Protein AF-A0A2V9G8Z4-F1 (afdb_monomer)

Structure (mmCIF, N/CA/C/O backbone):
data_AF-A0A2V9G8Z4-F1
#
_entry.id   AF-A0A2V9G8Z4-F1
#
loop_
_atom_site.group_PDB
_atom_site.id
_atom_site.type_symbol
_atom_site.label_atom_id
_atom_site.label_alt_id
_atom_site.label_comp_id
_atom_site.label_asym_id
_atom_site.label_entity_id
_atom_site.label_seq_id
_atom_site.pdbx_PDB_ins_code
_atom_site.Cartn_x
_atom_site.Cartn_y
_atom_site.Cartn_z
_atom_site.occupancy
_atom_site.B_iso_or_equiv
_atom_site.auth_seq_id
_atom_site.auth_comp_id
_atom_site.auth_asym_id
_atom_site.auth_atom_id
_atom_site.pdbx_PDB_model_num
ATOM 1 N N . MET A 1 1 ? -21.525 -4.416 33.762 1.00 60.88 1 MET A N 1
ATOM 2 C CA . MET A 1 1 ? -22.025 -3.097 34.158 1.00 60.88 1 MET A CA 1
ATOM 3 C C . MET A 1 1 ? -20.909 -2.113 33.930 1.00 60.88 1 MET A C 1
ATOM 5 O O . MET A 1 1 ? -19.824 -2.310 34.478 1.00 60.88 1 MET A O 1
ATOM 9 N N . ARG A 1 2 ? -21.161 -1.151 33.048 1.00 66.94 2 ARG A N 1
ATOM 10 C CA . ARG A 1 2 ? -20.191 -0.145 32.626 1.00 66.94 2 ARG A CA 1
ATOM 11 C C . ARG A 1 2 ? -19.758 0.732 33.805 1.00 66.94 2 ARG A C 1
ATOM 13 O O . ARG A 1 2 ? -20.577 1.042 34.671 1.00 66.94 2 ARG A O 1
ATOM 20 N N . THR A 1 3 ? -18.487 1.121 33.850 1.00 72.50 3 THR A N 1
ATOM 21 C CA . THR A 1 3 ? -17.921 1.873 34.984 1.00 72.50 3 THR A CA 1
ATOM 22 C C . THR A 1 3 ? -17.879 3.390 34.772 1.00 72.50 3 THR A C 1
ATOM 24 O O . THR A 1 3 ? -17.805 4.132 35.753 1.00 72.50 3 THR A O 1
ATOM 27 N N . SER A 1 4 ? -18.010 3.880 33.533 1.00 70.69 4 SER A N 1
ATOM 28 C CA . SER A 1 4 ? -18.076 5.315 33.206 1.00 70.69 4 SER A CA 1
ATOM 29 C C . SER A 1 4 ? -19.137 5.634 32.147 1.00 70.69 4 SER A C 1
ATOM 31 O O . SER A 1 4 ? -19.455 4.814 31.292 1.00 70.69 4 SER A O 1
ATOM 33 N N . ALA A 1 5 ? -19.685 6.854 32.174 1.00 69.19 5 ALA A N 1
ATOM 34 C CA . ALA A 1 5 ? -20.604 7.331 31.132 1.00 69.19 5 ALA A CA 1
ATOM 35 C C . ALA A 1 5 ? -19.861 7.725 29.840 1.00 69.19 5 ALA A C 1
ATOM 37 O O . ALA A 1 5 ? -20.342 7.487 28.729 1.00 69.19 5 ALA A O 1
ATOM 38 N N . GLU A 1 6 ? -18.651 8.267 29.979 1.00 78.38 6 GLU A N 1
ATOM 39 C CA . GLU A 1 6 ? -17.784 8.685 28.875 1.00 78.38 6 GLU A CA 1
ATOM 40 C C . GLU A 1 6 ? -16.778 7.592 28.503 1.00 78.38 6 GLU A C 1
ATOM 42 O O . GLU A 1 6 ? -16.437 6.745 29.330 1.00 78.38 6 GLU A O 1
ATOM 47 N N . LEU A 1 7 ? -16.327 7.598 27.247 1.00 79.06 7 LEU A N 1
ATOM 48 C CA . LEU A 1 7 ? -15.239 6.742 26.775 1.00 79.06 7 LEU A CA 1
ATOM 49 C C . LEU A 1 7 ? -13.931 7.171 27.433 1.00 79.06 7 LEU A C 1
ATOM 51 O O . LEU A 1 7 ? -13.471 8.298 27.249 1.00 79.06 7 LEU A O 1
ATOM 55 N N . THR A 1 8 ? -13.309 6.265 28.174 1.00 84.88 8 THR A N 1
ATOM 56 C CA . THR A 1 8 ? -11.995 6.516 28.760 1.00 84.88 8 THR A CA 1
ATOM 57 C C . THR A 1 8 ? -10.901 6.426 27.696 1.00 84.88 8 THR A C 1
ATOM 59 O O . THR A 1 8 ? -11.002 5.705 26.702 1.00 84.88 8 THR A O 1
ATOM 62 N N . GLN A 1 9 ? -9.786 7.121 27.919 1.00 83.94 9 GLN A N 1
ATOM 63 C CA . GLN A 1 9 ? -8.642 7.064 27.004 1.00 83.94 9 GLN A CA 1
ATOM 64 C C . GLN A 1 9 ? -8.047 5.647 26.897 1.00 83.94 9 GLN A C 1
ATOM 66 O O . GLN A 1 9 ? -7.506 5.272 25.857 1.00 83.94 9 GLN A O 1
ATOM 71 N N . GLN A 1 10 ? -8.197 4.840 27.951 1.00 85.25 10 GLN A N 1
ATOM 72 C CA . GLN A 1 10 ? -7.789 3.440 27.966 1.00 85.25 10 GLN A CA 1
ATOM 73 C C . GLN A 1 10 ? -8.687 2.571 27.076 1.00 85.25 10 GLN A C 1
ATOM 75 O O . GLN A 1 10 ? -8.170 1.778 26.295 1.00 85.25 10 GLN A O 1
ATOM 80 N N . GLU A 1 11 ? -10.006 2.758 27.129 1.00 82.81 11 GLU A N 1
ATOM 81 C CA . GLU A 1 11 ? -10.959 2.091 26.232 1.00 82.81 11 GLU A CA 1
ATOM 82 C C . GLU A 1 11 ? -10.706 2.438 24.762 1.00 82.81 11 GLU A C 1
ATOM 84 O O . GLU A 1 11 ? -10.709 1.554 23.905 1.00 82.81 11 GLU A O 1
ATOM 89 N N . ILE A 1 12 ? -10.412 3.710 24.471 1.00 86.06 12 ILE A N 1
ATOM 90 C CA . ILE A 1 12 ? -10.059 4.156 23.117 1.00 86.06 12 ILE A CA 1
ATOM 91 C C . ILE A 1 12 ? -8.787 3.447 22.639 1.00 86.06 12 ILE A C 1
ATOM 93 O O . ILE A 1 12 ? -8.760 2.925 21.525 1.00 86.06 12 ILE A O 1
ATOM 97 N N . ALA A 1 13 ? -7.747 3.380 23.474 1.00 85.69 13 ALA A N 1
ATOM 98 C CA . ALA A 1 13 ? -6.498 2.707 23.123 1.00 85.69 13 ALA A CA 1
ATOM 99 C C . ALA A 1 13 ? -6.693 1.195 22.898 1.00 85.69 13 ALA A C 1
ATOM 101 O O . ALA A 1 13 ? -6.144 0.634 21.947 1.00 85.69 13 ALA A O 1
ATOM 102 N N . VAL A 1 14 ? -7.504 0.538 23.735 1.00 87.44 14 VAL A N 1
ATOM 103 C CA . VAL A 1 14 ? -7.850 -0.884 23.582 1.00 87.44 14 VAL A CA 1
ATOM 104 C C . VAL A 1 14 ? -8.608 -1.116 22.279 1.00 87.44 14 VAL A C 1
ATOM 106 O O . VAL A 1 14 ? -8.259 -2.025 21.525 1.00 87.44 14 VAL A O 1
ATOM 109 N N . PHE A 1 15 ? -9.598 -0.275 21.979 1.00 86.25 15 PHE A N 1
ATOM 110 C CA . PHE A 1 15 ? -10.353 -0.358 20.735 1.00 86.25 15 PHE A CA 1
ATOM 111 C C . PHE A 1 15 ? -9.460 -0.150 19.509 1.00 86.25 15 PHE A C 1
ATOM 113 O O . PHE A 1 15 ? -9.505 -0.961 18.589 1.00 86.25 15 PHE A O 1
ATOM 120 N N . GLN A 1 16 ? -8.605 0.877 19.508 1.00 86.19 16 GLN A N 1
ATOM 121 C CA . GLN A 1 16 ? -7.683 1.157 18.402 1.00 86.19 16 GLN A CA 1
ATOM 122 C C . GLN A 1 16 ? -6.728 -0.009 18.142 1.00 86.19 16 GLN A C 1
ATOM 124 O O . GLN A 1 16 ? -6.541 -0.416 16.995 1.00 86.19 16 GLN A O 1
ATOM 129 N N . LYS A 1 17 ? -6.153 -0.580 19.206 1.00 86.31 17 LYS A N 1
ATOM 130 C CA . LYS A 1 17 ? -5.273 -1.747 19.105 1.00 86.31 17 LYS A CA 1
ATOM 131 C C . LYS A 1 17 ? -6.024 -2.959 18.552 1.00 86.31 17 LYS A C 1
ATOM 133 O O . LYS A 1 17 ? -5.574 -3.575 17.592 1.00 86.31 17 LYS A O 1
ATOM 138 N N . TRP A 1 18 ? -7.194 -3.266 19.107 1.00 87.88 18 TRP A N 1
ATOM 139 C CA . TRP A 1 18 ? -8.016 -4.390 18.659 1.00 87.88 18 TRP A CA 1
ATOM 140 C C . TRP A 1 18 ? -8.469 -4.238 17.199 1.00 87.88 18 TRP A C 1
ATOM 142 O O . TRP A 1 18 ? -8.424 -5.196 16.425 1.00 87.88 18 TRP A O 1
ATOM 152 N N . ALA A 1 19 ? -8.866 -3.029 16.802 1.00 85.56 19 ALA A N 1
ATOM 153 C CA . ALA A 1 19 ? -9.266 -2.713 15.439 1.00 85.56 19 ALA A CA 1
ATOM 154 C C . ALA A 1 19 ? -8.093 -2.877 14.462 1.00 85.56 19 ALA A C 1
ATOM 156 O O . ALA A 1 19 ? -8.273 -3.464 13.394 1.00 85.56 19 ALA A O 1
ATOM 157 N N . ALA A 1 20 ? -6.886 -2.447 14.842 1.00 82.94 20 ALA A N 1
ATOM 158 C CA . ALA A 1 20 ? -5.679 -2.675 14.052 1.00 82.94 20 ALA A CA 1
ATOM 159 C C . ALA A 1 20 ? -5.360 -4.176 13.914 1.00 82.94 20 ALA A C 1
ATOM 161 O O . ALA A 1 20 ? -5.159 -4.660 12.800 1.00 82.94 20 ALA A O 1
ATOM 162 N N . ASP A 1 21 ? -5.409 -4.935 15.014 1.00 84.19 21 ASP A N 1
ATOM 163 C CA . ASP A 1 21 ? -5.122 -6.378 15.032 1.00 84.19 21 ASP A CA 1
ATOM 164 C C . ASP A 1 21 ? -6.104 -7.190 14.174 1.00 84.19 21 ASP A C 1
ATOM 166 O O . ASP A 1 21 ? -5.744 -8.208 13.575 1.00 84.19 21 ASP A O 1
ATOM 170 N N . LYS A 1 22 ? -7.368 -6.757 14.107 1.00 83.62 22 LYS A N 1
ATOM 171 C CA . LYS A 1 22 ? -8.412 -7.403 13.297 1.00 83.62 22 LYS A CA 1
ATOM 172 C C . LYS A 1 22 ? -8.532 -6.841 11.884 1.00 83.62 22 LYS A C 1
ATOM 174 O O . LYS A 1 22 ? -9.378 -7.327 11.137 1.00 83.62 22 LYS A O 1
ATOM 179 N N . ASN A 1 23 ? -7.677 -5.893 11.495 1.00 83.81 23 ASN A N 1
ATOM 180 C CA . ASN A 1 23 ? -7.745 -5.191 10.213 1.00 83.81 23 ASN A CA 1
ATOM 181 C C . ASN A 1 23 ? -9.109 -4.519 9.983 1.00 83.81 23 ASN A C 1
ATOM 183 O O . ASN A 1 23 ? -9.646 -4.561 8.883 1.00 83.81 23 ASN A O 1
ATOM 187 N N . LEU A 1 24 ? -9.712 -3.928 11.011 1.00 86.31 24 LEU A N 1
ATOM 188 C CA . LEU A 1 24 ? -10.961 -3.186 10.867 1.00 86.31 24 LEU A CA 1
ATOM 189 C C . LEU A 1 24 ? -10.705 -1.866 10.121 1.00 86.31 24 LEU A C 1
ATOM 191 O O . LEU A 1 24 ? -9.702 -1.187 10.355 1.00 86.31 24 LEU A O 1
ATOM 195 N N . VAL A 1 25 ? -11.611 -1.479 9.221 1.00 83.75 25 VAL A N 1
ATOM 196 C CA . VAL A 1 25 ? -11.571 -0.135 8.627 1.00 83.75 25 VAL A CA 1
ATOM 197 C C . VAL A 1 25 ? -11.952 0.878 9.708 1.00 83.75 25 VAL A C 1
ATOM 199 O O . VAL A 1 25 ? -13.049 0.786 10.253 1.00 83.75 25 VAL A O 1
ATOM 202 N N . MET A 1 26 ? -11.052 1.817 10.019 1.00 82.44 26 MET A N 1
ATOM 203 C CA . MET A 1 26 ? -11.280 2.890 11.004 1.00 82.44 26 MET A CA 1
ATOM 204 C C . MET A 1 26 ? -11.373 4.287 10.380 1.00 82.44 26 MET A C 1
ATOM 206 O O . MET A 1 26 ? -11.731 5.236 11.069 1.00 82.44 26 MET A O 1
ATOM 210 N N . ASP A 1 27 ? -11.072 4.421 9.090 1.00 79.25 27 ASP A N 1
ATOM 211 C CA . ASP A 1 27 ? -10.975 5.716 8.422 1.00 79.25 27 ASP A CA 1
ATOM 212 C C . ASP A 1 27 ? -12.257 6.042 7.635 1.00 79.25 27 ASP A C 1
ATOM 214 O O . ASP A 1 27 ? -12.835 5.179 6.966 1.00 79.25 27 ASP A O 1
ATOM 218 N N . GLY A 1 28 ? -12.680 7.309 7.689 1.00 82.06 28 GLY A N 1
ATOM 219 C CA . GLY A 1 28 ? -13.836 7.834 6.953 1.00 82.06 28 GLY A CA 1
ATOM 220 C C . GLY A 1 28 ? -15.198 7.328 7.448 1.00 82.06 28 GLY A C 1
ATOM 221 O O . GLY A 1 28 ? -15.316 6.763 8.531 1.00 82.06 28 GLY A O 1
ATOM 222 N N . GLU A 1 29 ? -16.232 7.502 6.619 1.00 83.00 29 GLU A N 1
ATOM 223 C CA . GLU A 1 29 ? -17.634 7.160 6.937 1.00 83.00 29 GLU A CA 1
ATOM 224 C C . GLU A 1 29 ? -17.824 5.673 7.300 1.00 83.00 29 GLU A C 1
ATOM 226 O O . GLU A 1 29 ? -18.616 5.319 8.173 1.00 83.00 29 GLU A O 1
ATOM 231 N N . ILE A 1 30 ? -17.051 4.781 6.670 1.00 83.44 30 ILE A N 1
ATOM 232 C CA . ILE A 1 30 ? -17.060 3.344 6.988 1.00 83.44 30 ILE A CA 1
ATOM 233 C C . ILE A 1 30 ? -16.476 3.098 8.383 1.00 83.44 30 ILE A C 1
ATOM 235 O O . ILE A 1 30 ? -17.003 2.277 9.134 1.00 83.44 30 ILE A O 1
ATOM 239 N N . GLY A 1 31 ? -15.404 3.813 8.733 1.00 83.06 31 GLY A N 1
ATOM 240 C CA . GLY A 1 31 ? -14.800 3.765 10.059 1.00 83.06 31 GLY A CA 1
ATOM 241 C C . GLY A 1 31 ? -15.758 4.220 11.152 1.00 83.06 31 GLY A C 1
ATOM 242 O O . GLY A 1 31 ? -15.923 3.518 12.150 1.00 83.06 31 GLY A O 1
ATOM 243 N N . GLU A 1 32 ? -16.450 5.337 10.928 1.00 84.62 32 GLU A N 1
ATOM 244 C CA . GLU A 1 32 ? -17.484 5.840 11.838 1.00 84.62 32 GLU A CA 1
ATOM 245 C C . GLU A 1 32 ? -18.600 4.811 12.026 1.00 84.62 32 GLU A C 1
ATOM 247 O O . GLU A 1 32 ? -18.924 4.458 13.157 1.00 84.62 32 GLU A O 1
ATOM 252 N N . ARG A 1 33 ? -19.115 4.236 10.933 1.00 86.12 33 ARG A N 1
ATOM 253 C CA . ARG A 1 33 ? -20.159 3.205 10.990 1.00 86.12 33 ARG A CA 1
ATOM 254 C C . ARG A 1 33 ? -19.713 1.950 11.742 1.00 86.12 33 ARG A C 1
ATOM 256 O O . ARG A 1 33 ? -20.470 1.429 12.560 1.00 86.12 33 ARG A O 1
ATOM 263 N N . ASN A 1 34 ? -18.498 1.467 11.483 1.00 87.25 34 ASN A N 1
ATOM 264 C CA . ASN A 1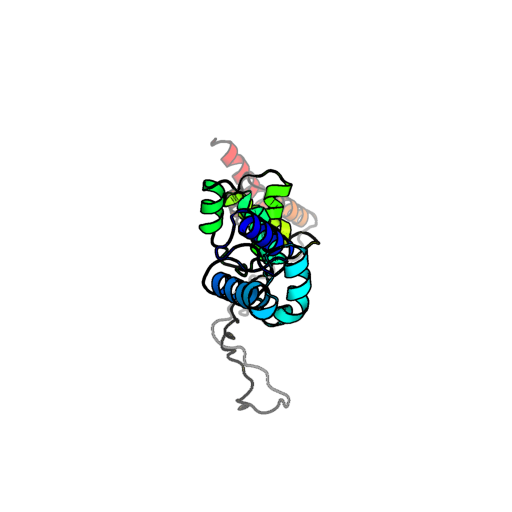 34 ? -17.915 0.342 12.216 1.00 87.25 34 ASN A CA 1
ATOM 265 C C . ASN A 1 34 ? -17.810 0.660 13.719 1.00 87.25 34 ASN A C 1
ATOM 267 O O . ASN A 1 34 ? -18.156 -0.179 14.553 1.00 87.25 34 ASN A O 1
ATOM 271 N N . GLY A 1 35 ? -17.373 1.877 14.059 1.00 84.31 35 GLY A N 1
ATOM 272 C CA . GLY A 1 35 ? -17.298 2.369 15.433 1.00 84.31 35 GLY A CA 1
ATOM 273 C C . GLY A 1 35 ? -18.665 2.428 16.114 1.00 84.31 35 GLY A C 1
ATOM 274 O O . GLY A 1 35 ? -18.809 1.923 17.225 1.00 84.31 35 GLY A O 1
ATOM 275 N N . THR A 1 36 ? -19.686 2.961 15.435 1.00 86.44 36 THR A N 1
ATOM 276 C CA . THR A 1 36 ? -21.063 3.026 15.946 1.00 86.44 36 THR A CA 1
ATOM 277 C C . THR A 1 36 ? -21.627 1.636 16.215 1.00 86.44 36 THR A C 1
ATOM 279 O O . THR A 1 36 ? -22.132 1.398 17.305 1.00 86.44 36 THR A O 1
ATOM 282 N N . LEU A 1 37 ? -21.487 0.692 15.279 1.00 87.44 37 LEU A N 1
ATOM 283 C CA . LEU A 1 37 ? -22.006 -0.672 15.446 1.00 87.44 37 LEU A CA 1
ATOM 284 C C . LEU A 1 37 ? -21.383 -1.389 16.651 1.00 87.44 37 LEU A C 1
ATOM 286 O O . LEU A 1 37 ? -22.078 -2.070 17.408 1.00 87.44 37 LEU A O 1
ATOM 290 N N . ILE A 1 38 ? -20.071 -1.235 16.842 1.00 87.19 38 ILE A N 1
ATOM 291 C CA . ILE A 1 38 ? -19.366 -1.836 17.979 1.00 87.19 38 ILE A CA 1
ATOM 292 C C . ILE A 1 38 ? -19.747 -1.131 19.279 1.00 87.19 38 ILE A C 1
ATOM 294 O O . ILE A 1 38 ? -20.027 -1.806 20.270 1.00 87.19 38 ILE A O 1
ATOM 298 N N . GLY A 1 39 ? -19.798 0.202 19.272 1.00 83.88 39 GLY A N 1
ATOM 299 C CA . GLY A 1 39 ? -20.209 1.004 20.420 1.00 83.88 39 GLY A CA 1
ATOM 300 C C . GLY A 1 39 ? -21.624 0.658 20.880 1.00 83.88 39 GLY A C 1
ATOM 301 O O . GLY A 1 39 ? -21.830 0.340 22.046 1.00 83.88 39 GLY A O 1
ATOM 302 N N . GLU A 1 40 ? -22.594 0.612 19.969 1.00 86.19 40 GLU A N 1
ATOM 303 C CA . GLU A 1 40 ? -23.970 0.220 20.285 1.00 86.19 40 GLU A CA 1
ATOM 304 C C . GLU A 1 40 ? -24.041 -1.204 20.850 1.00 86.19 40 GLU A C 1
ATOM 306 O O . GLU A 1 40 ? -24.708 -1.455 21.855 1.00 86.19 40 GLU A O 1
ATOM 311 N N . PHE A 1 41 ? -23.318 -2.159 20.266 1.00 86.44 41 PHE A N 1
ATOM 312 C CA . PHE A 1 41 ? -23.375 -3.535 20.750 1.00 86.44 41 PHE A CA 1
ATOM 313 C C . PHE A 1 41 ? -22.716 -3.705 22.125 1.00 86.44 41 PHE A C 1
ATOM 315 O O . PHE A 1 41 ? -23.295 -4.316 23.021 1.00 86.44 41 PHE A O 1
ATOM 322 N N . VAL A 1 42 ? -21.508 -3.176 22.312 1.00 85.31 42 VAL A N 1
ATOM 323 C CA . VAL A 1 42 ? -20.737 -3.379 23.546 1.00 85.31 42 VAL A CA 1
ATOM 324 C C . VAL A 1 42 ? -21.270 -2.498 24.675 1.00 85.31 42 VAL A C 1
ATOM 326 O O . VAL A 1 42 ? -21.486 -2.976 25.788 1.00 85.31 42 VAL A O 1
ATOM 329 N N . MET A 1 43 ? -21.539 -1.225 24.386 1.00 84.38 43 MET A N 1
ATOM 330 C CA . MET A 1 43 ? -21.886 -0.242 25.411 1.00 84.38 43 MET A CA 1
ATOM 331 C C . MET A 1 43 ? -23.383 -0.247 25.732 1.00 84.38 43 MET A C 1
ATOM 333 O O . MET A 1 43 ? -23.737 -0.061 26.890 1.00 84.38 43 MET A O 1
ATOM 337 N N . VAL A 1 44 ? -24.264 -0.469 24.744 1.00 82.31 44 VAL A N 1
ATOM 338 C CA . VAL A 1 44 ? -25.726 -0.436 24.960 1.00 82.31 44 VAL A CA 1
ATOM 339 C C . VAL A 1 44 ? -26.291 -1.838 25.169 1.00 82.31 44 VAL A C 1
ATOM 341 O O . VAL A 1 44 ? -27.023 -2.067 26.127 1.00 82.31 44 VAL A O 1
ATOM 344 N N . LYS A 1 45 ? -25.961 -2.799 24.295 1.00 84.12 45 LYS A N 1
ATOM 345 C CA . LYS A 1 45 ? -26.554 -4.147 24.365 1.00 84.12 45 LYS A CA 1
ATOM 346 C C . LYS A 1 45 ? -25.898 -5.043 25.420 1.00 84.12 45 LYS A C 1
ATOM 348 O O . LYS A 1 45 ? -26.602 -5.809 26.072 1.00 84.12 45 LYS A O 1
ATOM 353 N N . MET A 1 46 ? -24.574 -4.981 25.570 1.00 84.12 46 MET A N 1
ATOM 354 C CA . MET A 1 46 ? -23.837 -5.774 26.566 1.00 84.12 46 MET A CA 1
ATOM 355 C C . MET A 1 46 ? -23.625 -5.050 27.903 1.00 84.12 46 MET A C 1
ATOM 357 O O . MET A 1 46 ? -23.232 -5.707 28.866 1.00 84.12 46 MET A O 1
ATOM 361 N N . ASP A 1 47 ? -23.863 -3.733 27.966 1.00 85.56 47 ASP A N 1
ATOM 362 C CA . ASP A 1 47 ? -23.602 -2.882 29.141 1.00 85.56 47 ASP A CA 1
ATOM 363 C C . ASP A 1 47 ? -22.209 -3.139 29.764 1.00 85.56 47 ASP A C 1
ATOM 365 O O . ASP A 1 47 ? -22.031 -3.447 30.955 1.00 85.56 47 ASP A O 1
ATOM 369 N N . SER A 1 48 ? -21.193 -3.103 28.899 1.00 84.00 48 SER A N 1
ATOM 370 C CA . SER A 1 48 ? -19.809 -3.433 29.231 1.00 84.00 48 SER A CA 1
ATOM 371 C C . SER A 1 48 ? -18.851 -2.351 28.740 1.00 84.00 48 SER A C 1
ATOM 373 O O . SER A 1 48 ? -19.089 -1.715 27.714 1.00 84.00 48 SER A O 1
ATOM 375 N N . ASP A 1 49 ? -17.758 -2.160 29.478 1.00 83.81 49 ASP A N 1
ATOM 376 C CA . ASP A 1 49 ? -16.643 -1.306 29.064 1.00 83.81 49 ASP A CA 1
ATOM 377 C C . ASP A 1 49 ? -15.943 -1.909 27.827 1.00 83.81 49 ASP A C 1
ATOM 379 O O . ASP A 1 49 ? -15.971 -3.129 27.601 1.00 83.81 49 ASP A O 1
ATOM 383 N N . LEU A 1 50 ? -15.283 -1.073 27.023 1.00 83.75 50 LEU A N 1
ATOM 384 C CA . LEU A 1 50 ? -14.525 -1.520 25.844 1.00 83.75 50 LEU A CA 1
ATOM 385 C C . LEU A 1 50 ? -13.200 -2.166 26.264 1.00 83.75 50 LEU A C 1
ATOM 387 O O . LEU A 1 50 ? -12.150 -1.534 26.363 1.00 83.75 50 LEU A O 1
ATOM 391 N N . THR A 1 51 ? -13.264 -3.472 26.495 1.00 86.31 51 THR A N 1
ATOM 392 C CA . THR A 1 51 ? -12.135 -4.326 26.861 1.00 86.31 51 THR A CA 1
ATOM 393 C C . THR A 1 51 ? -11.866 -5.329 25.744 1.00 86.31 51 THR A C 1
ATOM 395 O O . THR A 1 51 ? -12.743 -5.622 24.930 1.00 86.31 51 THR A O 1
ATOM 398 N N . GLU A 1 52 ? -10.668 -5.920 25.708 1.00 84.19 52 GLU A N 1
ATOM 399 C CA . GLU A 1 52 ? -10.361 -6.967 24.720 1.00 84.19 52 GLU A CA 1
ATOM 400 C C . GLU A 1 52 ? -11.354 -8.146 24.816 1.00 84.19 52 GLU A C 1
ATOM 402 O O . GLU A 1 52 ? -11.730 -8.721 23.795 1.00 84.19 52 GLU A O 1
ATOM 407 N N . ALA A 1 53 ? -11.841 -8.463 26.023 1.00 84.75 53 ALA A N 1
ATOM 408 C CA . ALA A 1 53 ? -12.817 -9.525 26.255 1.00 84.75 53 ALA A CA 1
ATOM 409 C C . ALA A 1 53 ? -14.215 -9.183 25.712 1.00 84.75 53 ALA A C 1
ATOM 411 O O . ALA A 1 53 ? -14.827 -10.016 25.040 1.00 84.75 53 ALA A O 1
ATOM 412 N N . SER A 1 54 ? -14.719 -7.968 25.961 1.00 86.69 54 SER A N 1
ATOM 413 C CA . SER A 1 54 ? -16.036 -7.548 25.460 1.00 86.69 54 SER A CA 1
ATOM 414 C C . SER A 1 54 ? -16.033 -7.383 23.939 1.00 86.69 54 SER A C 1
ATOM 416 O O . SER A 1 54 ? -16.962 -7.833 23.269 1.00 86.69 54 SER A O 1
ATOM 418 N N . LEU A 1 55 ? -14.941 -6.863 23.369 1.00 86.31 55 LEU A N 1
ATOM 419 C CA . LEU A 1 55 ? -14.737 -6.782 21.921 1.00 86.31 55 LEU A CA 1
ATOM 420 C C . LEU A 1 55 ? -14.632 -8.167 21.264 1.00 86.31 55 LEU A C 1
ATOM 422 O O . LEU A 1 55 ? -15.220 -8.401 20.206 1.00 86.31 55 LEU A O 1
ATOM 426 N N . ALA A 1 56 ? -13.927 -9.114 21.890 1.00 85.81 56 ALA A N 1
ATOM 427 C CA . ALA A 1 56 ? -13.850 -10.492 21.405 1.00 85.81 56 ALA A CA 1
ATOM 428 C C . ALA A 1 56 ? -15.210 -11.207 21.445 1.00 85.81 56 ALA A C 1
ATOM 430 O O . ALA A 1 56 ? -15.508 -11.979 20.536 1.00 85.81 56 ALA A O 1
ATOM 431 N N . ALA A 1 57 ? -16.040 -10.928 22.453 1.00 85.44 57 ALA A N 1
ATOM 432 C CA . ALA A 1 57 ? -17.398 -11.458 22.550 1.00 85.44 57 ALA A CA 1
ATOM 433 C C . ALA A 1 57 ? -18.370 -10.804 21.549 1.00 85.44 57 ALA A C 1
ATOM 435 O O . ALA A 1 57 ? -19.282 -11.469 21.064 1.00 85.44 57 ALA A O 1
ATOM 436 N N . ALA A 1 58 ? -18.169 -9.530 21.199 1.00 86.19 58 ALA A N 1
ATOM 437 C CA . ALA A 1 58 ? -18.989 -8.822 20.215 1.00 86.19 58 ALA A CA 1
ATOM 438 C C . ALA A 1 58 ? -18.674 -9.223 18.763 1.00 86.19 58 ALA A C 1
ATOM 440 O O . ALA A 1 58 ? -19.569 -9.255 17.914 1.00 86.19 58 ALA A O 1
ATOM 441 N N . LEU A 1 59 ? -17.414 -9.569 18.471 1.00 86.06 59 LEU A N 1
ATOM 442 C CA . LEU A 1 59 ? -16.943 -9.852 17.112 1.00 86.06 59 LEU A CA 1
ATOM 443 C C . LEU A 1 59 ? -17.780 -10.897 16.347 1.00 86.06 59 LEU A C 1
ATOM 445 O O . LEU A 1 59 ? -18.115 -10.614 15.200 1.00 86.06 59 LEU A O 1
ATOM 449 N N . PRO A 1 60 ? -18.155 -12.067 16.906 1.00 87.44 60 PRO A N 1
ATOM 450 C CA . PRO A 1 60 ? -18.929 -13.076 16.179 1.00 87.44 60 PRO A CA 1
ATOM 451 C C . PRO A 1 60 ? -20.321 -12.591 15.766 1.00 87.44 60 PRO A C 1
ATOM 453 O O . PRO A 1 60 ? -20.855 -13.063 14.770 1.00 87.44 60 PRO A O 1
ATOM 456 N N . HIS A 1 61 ? -20.902 -11.647 16.509 1.00 85.25 61 HIS A N 1
ATOM 457 C CA . HIS A 1 61 ? -22.237 -11.112 16.239 1.00 85.25 61 HIS A CA 1
ATOM 458 C C . HIS A 1 61 ? -22.229 -9.956 15.237 1.00 85.25 61 HIS A C 1
ATOM 460 O O . HIS A 1 61 ? -23.224 -9.728 14.553 1.00 85.25 61 HIS A O 1
ATOM 466 N N . LEU A 1 62 ? -21.116 -9.224 15.163 1.00 86.69 62 LEU A N 1
ATOM 467 C CA . LEU A 1 62 ? -20.962 -8.060 14.292 1.00 86.69 62 LEU A CA 1
ATOM 468 C C . LEU A 1 62 ? -20.161 -8.357 13.022 1.00 86.69 62 LEU A C 1
ATOM 470 O O . LEU A 1 62 ? -20.115 -7.514 12.132 1.00 86.69 62 LEU A O 1
ATOM 474 N N . ARG A 1 63 ? -19.542 -9.538 12.909 1.00 84.50 63 ARG A N 1
ATOM 475 C CA . ARG A 1 63 ? -18.615 -9.878 11.818 1.00 84.50 63 ARG A CA 1
ATOM 476 C C . ARG A 1 63 ? -19.185 -9.614 10.426 1.00 84.50 63 ARG A C 1
ATOM 478 O O . ARG A 1 63 ? -18.460 -9.102 9.586 1.00 84.50 63 ARG A O 1
ATOM 485 N N . ASP A 1 64 ? -20.457 -9.922 10.200 1.00 85.06 64 ASP A N 1
ATOM 486 C CA . ASP A 1 64 ? -21.085 -9.763 8.882 1.00 85.06 64 ASP A CA 1
ATOM 487 C C . ASP A 1 64 ? -21.489 -8.310 8.575 1.00 85.06 64 ASP A C 1
ATOM 489 O O . ASP A 1 64 ? -21.772 -7.969 7.430 1.00 85.06 64 ASP A O 1
ATOM 493 N N . GLN A 1 65 ? -21.523 -7.447 9.594 1.00 84.44 65 GLN A N 1
ATOM 494 C CA . GLN A 1 65 ? -21.883 -6.031 9.470 1.00 84.44 65 GLN A CA 1
ATOM 495 C C . GLN A 1 65 ? -20.653 -5.120 9.425 1.00 84.44 65 GLN A C 1
ATOM 497 O O . GLN A 1 65 ? -20.733 -4.001 8.918 1.00 84.44 65 GLN A O 1
ATOM 502 N N . LEU A 1 66 ? -19.527 -5.591 9.964 1.00 85.56 66 LEU A N 1
ATOM 503 C CA . LEU A 1 66 ? -18.275 -4.852 10.007 1.00 85.56 66 LEU A CA 1
ATOM 504 C C . LEU A 1 66 ? -17.507 -4.983 8.698 1.00 85.56 66 LEU A C 1
ATOM 506 O O . LEU A 1 66 ? -17.356 -6.068 8.136 1.00 85.56 66 LEU A O 1
ATOM 510 N N . VAL A 1 67 ? -16.957 -3.861 8.246 1.00 83.44 67 VAL A N 1
ATOM 511 C CA . VAL A 1 67 ? -16.094 -3.827 7.065 1.00 83.44 67 VAL A CA 1
ATOM 512 C C . VAL A 1 67 ? -14.638 -3.955 7.500 1.00 83.44 67 VAL A C 1
ATOM 514 O O . VAL A 1 67 ? -14.099 -3.089 8.196 1.00 83.44 67 VAL A O 1
ATOM 517 N N . PHE A 1 68 ? -13.995 -5.035 7.064 1.00 84.81 68 PHE A N 1
ATOM 518 C CA . PHE A 1 68 ? -12.578 -5.300 7.301 1.00 84.81 68 PHE A CA 1
ATOM 519 C C . PHE A 1 68 ? -11.743 -4.922 6.074 1.00 84.81 68 PHE A C 1
ATOM 521 O O . PHE A 1 68 ? -12.169 -5.103 4.932 1.00 84.81 68 PHE A O 1
ATOM 528 N N . LYS A 1 69 ? -10.532 -4.421 6.313 1.00 80.88 69 LYS A N 1
ATOM 529 C CA . LYS A 1 69 ? -9.501 -4.217 5.296 1.00 80.88 69 LYS A CA 1
ATOM 530 C C . LYS A 1 69 ? -9.106 -5.577 4.728 1.00 80.88 69 LYS A C 1
ATOM 532 O O . LYS A 1 69 ? -8.947 -6.558 5.458 1.00 80.88 69 LYS A O 1
ATOM 537 N N . ASN A 1 70 ? -8.915 -5.629 3.414 1.00 81.94 70 ASN A N 1
ATOM 538 C CA . ASN A 1 70 ? -8.345 -6.811 2.778 1.00 81.94 70 ASN A CA 1
ATOM 539 C C . ASN A 1 70 ? -6.888 -7.004 3.255 1.00 81.94 70 ASN A C 1
ATOM 541 O O . ASN A 1 70 ? -6.211 -6.026 3.581 1.00 81.94 70 ASN A O 1
ATOM 545 N N . ALA A 1 71 ? -6.386 -8.240 3.278 1.00 77.31 71 ALA A N 1
ATOM 546 C CA . ALA A 1 71 ? -5.027 -8.544 3.735 1.00 77.31 71 ALA A CA 1
ATOM 547 C C . ALA A 1 71 ? -3.973 -7.718 2.972 1.00 77.31 71 ALA A C 1
ATOM 549 O O . ALA A 1 71 ? -3.105 -7.101 3.587 1.00 77.31 71 ALA A O 1
ATOM 550 N N . ASP A 1 72 ? -4.128 -7.606 1.650 1.00 76.31 72 ASP A N 1
ATOM 551 C CA . ASP A 1 72 ? -3.247 -6.803 0.793 1.00 76.31 72 ASP A CA 1
ATOM 552 C C . ASP A 1 72 ? -3.294 -5.300 1.127 1.00 76.31 72 ASP A C 1
ATOM 554 O O . ASP A 1 72 ? -2.291 -4.602 0.995 1.00 76.31 72 ASP A O 1
ATOM 558 N N . GLN A 1 73 ? -4.449 -4.788 1.568 1.00 79.50 73 GLN A N 1
ATOM 559 C CA . GLN A 1 73 ? -4.609 -3.384 1.955 1.00 79.50 73 GLN A CA 1
ATOM 560 C C . GLN A 1 73 ? -3.913 -3.096 3.287 1.00 79.50 73 GLN A C 1
ATOM 562 O O . GLN A 1 73 ? -3.216 -2.091 3.399 1.00 79.50 73 GLN A O 1
ATOM 567 N N . SER A 1 74 ? -4.056 -3.987 4.271 1.00 80.69 74 SER A N 1
ATOM 568 C CA . SER A 1 74 ? -3.363 -3.851 5.557 1.00 80.69 74 SER A CA 1
ATOM 569 C C . SER A 1 74 ? -1.843 -3.883 5.380 1.00 80.69 74 SER A C 1
ATOM 571 O O . SER A 1 74 ? -1.132 -3.014 5.883 1.00 80.69 74 SER A O 1
ATOM 573 N N . GLU A 1 75 ? -1.332 -4.837 4.599 1.00 82.62 75 GLU A N 1
ATOM 574 C CA . GLU A 1 75 ? 0.103 -4.936 4.323 1.00 82.62 75 GLU A CA 1
ATOM 575 C C . GLU A 1 75 ? 0.628 -3.735 3.522 1.00 82.62 75 GLU A C 1
ATOM 577 O O . GLU A 1 75 ? 1.708 -3.220 3.816 1.00 82.62 75 GLU A O 1
ATOM 582 N N . TYR A 1 76 ? -0.149 -3.230 2.558 1.00 86.56 76 TYR A N 1
ATOM 583 C CA . TYR A 1 76 ? 0.165 -1.978 1.871 1.00 86.56 76 TYR A CA 1
ATOM 584 C C . TYR A 1 76 ? 0.292 -0.810 2.855 1.00 86.56 76 TYR A C 1
ATOM 586 O O . TYR A 1 76 ? 1.302 -0.111 2.835 1.00 86.56 76 TYR A O 1
ATOM 594 N N . GLU A 1 77 ? -0.700 -0.601 3.721 1.00 84.56 77 GLU A N 1
ATOM 595 C CA . GLU A 1 77 ? -0.728 0.522 4.664 1.00 84.56 77 GLU A CA 1
ATOM 596 C C . GLU A 1 77 ? 0.427 0.463 5.670 1.00 84.56 77 GLU A C 1
ATOM 598 O O . GLU A 1 77 ? 1.049 1.491 5.937 1.00 84.56 77 GLU A O 1
ATOM 603 N N . LYS A 1 78 ? 0.783 -0.733 6.161 1.00 84.88 78 LYS A N 1
ATOM 604 C CA . LYS A 1 78 ? 1.957 -0.929 7.027 1.00 84.88 78 LYS A CA 1
ATOM 605 C C . LYS A 1 78 ? 3.245 -0.489 6.339 1.00 84.88 78 LYS A C 1
ATOM 607 O O . LYS A 1 78 ? 4.015 0.278 6.910 1.00 84.88 78 LYS A O 1
ATOM 612 N N . VAL A 1 79 ? 3.484 -0.955 5.110 1.00 85.69 79 VAL A N 1
ATOM 613 C CA . VAL A 1 79 ? 4.695 -0.590 4.356 1.00 85.69 79 VAL A CA 1
ATOM 614 C C . VAL A 1 79 ? 4.673 0.892 3.983 1.00 85.69 79 VAL A C 1
ATOM 616 O O . VAL A 1 79 ? 5.704 1.559 4.035 1.00 85.69 79 VAL A O 1
ATOM 619 N N . TYR A 1 80 ? 3.500 1.424 3.648 1.00 86.94 80 TYR A N 1
ATOM 620 C CA . TYR A 1 80 ? 3.326 2.822 3.287 1.00 86.94 80 TYR A CA 1
ATOM 621 C C . TYR A 1 80 ? 3.588 3.765 4.473 1.00 86.94 80 TYR A C 1
ATOM 623 O O . TYR A 1 80 ? 4.225 4.801 4.301 1.00 86.94 80 TYR A O 1
ATOM 631 N N . ALA A 1 81 ? 3.184 3.390 5.690 1.00 85.94 81 ALA A N 1
ATOM 632 C CA . ALA A 1 81 ? 3.457 4.158 6.906 1.00 85.94 81 ALA A CA 1
ATOM 633 C C . ALA A 1 81 ? 4.956 4.241 7.259 1.00 85.94 81 ALA A C 1
ATOM 635 O O . ALA A 1 81 ? 5.371 5.174 7.941 1.00 85.94 81 ALA A O 1
ATOM 636 N N . LEU A 1 82 ? 5.778 3.302 6.774 1.00 86.56 82 LEU A N 1
ATOM 637 C CA . LEU A 1 82 ? 7.238 3.314 6.949 1.00 86.56 82 LEU A CA 1
ATOM 638 C C . LEU A 1 82 ? 7.966 4.242 5.961 1.00 86.56 82 LEU A C 1
ATOM 640 O O . LEU A 1 82 ? 9.182 4.416 6.061 1.00 86.56 82 LEU A O 1
ATOM 644 N N . LEU A 1 83 ? 7.263 4.793 4.970 1.00 87.06 83 LEU A N 1
ATOM 645 C CA . LEU A 1 83 ? 7.835 5.722 3.998 1.00 87.06 83 LEU A CA 1
ATOM 646 C C . LEU A 1 83 ? 8.001 7.111 4.611 1.00 87.06 83 LEU A C 1
ATOM 648 O O . LEU A 1 83 ? 7.125 7.583 5.341 1.00 87.06 83 LEU A O 1
ATOM 652 N N . SER A 1 84 ? 9.081 7.804 4.242 1.00 88.75 84 SER A N 1
ATOM 653 C CA . SER A 1 84 ? 9.211 9.226 4.570 1.00 88.75 84 SER A CA 1
ATOM 654 C C . SER A 1 84 ? 8.122 10.055 3.863 1.00 88.75 84 SER A C 1
ATOM 656 O O . SER A 1 84 ? 7.585 9.620 2.839 1.00 88.75 84 SER A O 1
ATOM 658 N N . PRO A 1 85 ? 7.788 11.264 4.351 1.00 87.62 85 PRO A N 1
ATOM 659 C CA . PRO A 1 85 ? 6.803 12.125 3.693 1.00 87.62 85 PRO A CA 1
ATOM 660 C C . PRO A 1 85 ? 7.112 12.383 2.209 1.00 87.62 85 PRO A C 1
ATOM 662 O O . PRO A 1 85 ? 6.210 12.338 1.374 1.00 87.62 85 PRO A O 1
ATOM 665 N N . ASP A 1 86 ? 8.388 12.566 1.861 1.00 86.94 86 ASP A N 1
ATOM 666 C CA . ASP A 1 86 ? 8.819 12.777 0.474 1.00 86.94 86 ASP A CA 1
ATOM 667 C C . ASP A 1 86 ? 8.639 11.513 -0.380 1.00 86.94 86 ASP A C 1
ATOM 669 O O . ASP A 1 86 ? 8.165 11.580 -1.515 1.00 86.94 86 ASP A O 1
ATOM 673 N N . GLU A 1 87 ? 8.954 10.341 0.178 1.00 87.12 87 GLU A N 1
ATOM 674 C CA . GLU A 1 87 ? 8.747 9.046 -0.479 1.00 87.12 87 GLU A CA 1
ATOM 675 C C . GLU A 1 87 ? 7.258 8.765 -0.729 1.00 87.12 87 GLU A C 1
ATOM 677 O O . GLU A 1 87 ? 6.880 8.249 -1.782 1.00 87.12 87 GLU A O 1
ATOM 682 N N . GLN A 1 88 ? 6.401 9.137 0.221 1.00 87.94 88 GLN A N 1
ATOM 683 C CA . GLN A 1 88 ? 4.949 9.041 0.095 1.00 87.94 88 GLN A CA 1
ATOM 684 C C . GLN A 1 88 ? 4.415 9.921 -1.039 1.00 87.94 88 GLN A C 1
ATOM 686 O O . GLN A 1 88 ? 3.558 9.487 -1.814 1.00 87.94 88 GLN A O 1
ATOM 691 N N . VAL A 1 89 ? 4.927 11.149 -1.161 1.00 88.25 89 VAL A N 1
ATOM 692 C CA . VAL A 1 89 ? 4.577 12.056 -2.261 1.00 88.25 89 VAL A CA 1
ATOM 693 C C . VAL A 1 89 ? 5.051 11.486 -3.595 1.00 88.25 89 VAL A C 1
ATOM 695 O O . VAL A 1 89 ? 4.256 11.420 -4.532 1.00 88.25 89 VAL A O 1
ATOM 698 N N . ALA A 1 90 ? 6.297 11.012 -3.674 1.00 86.81 90 ALA A N 1
ATOM 699 C CA . ALA A 1 90 ? 6.839 10.394 -4.882 1.00 86.81 90 ALA A CA 1
ATOM 700 C C . ALA A 1 90 ? 6.011 9.175 -5.319 1.00 86.81 90 ALA A C 1
ATOM 702 O O . ALA A 1 90 ? 5.699 9.032 -6.501 1.00 86.81 90 ALA A O 1
ATOM 703 N N . PHE A 1 91 ? 5.591 8.336 -4.368 1.00 89.00 91 PHE A N 1
ATOM 704 C CA . PHE A 1 91 ? 4.724 7.194 -4.646 1.00 89.00 91 PHE A CA 1
ATOM 705 C C . PHE A 1 91 ? 3.333 7.616 -5.134 1.00 89.00 91 PHE A C 1
ATOM 707 O O . PHE A 1 91 ? 2.841 7.074 -6.118 1.00 89.00 91 PHE A O 1
ATOM 714 N N . LYS A 1 92 ? 2.706 8.612 -4.493 1.00 86.50 92 LYS A N 1
ATOM 715 C CA . LYS A 1 92 ? 1.386 9.133 -4.893 1.00 86.50 92 LYS A CA 1
ATOM 716 C C . LYS A 1 92 ? 1.396 9.798 -6.269 1.00 86.50 92 LYS A C 1
ATOM 718 O O . LYS A 1 92 ? 0.423 9.694 -7.009 1.00 86.50 92 LYS A O 1
ATOM 723 N N . GLN A 1 93 ? 2.469 10.514 -6.597 1.00 86.50 93 GLN A N 1
ATOM 724 C CA . GLN A 1 93 ? 2.633 11.172 -7.896 1.00 86.50 93 GLN A CA 1
ATOM 725 C C . GLN A 1 93 ? 2.977 10.184 -9.008 1.00 86.50 93 GLN A C 1
ATOM 727 O O . GLN A 1 93 ? 2.765 10.469 -10.190 1.00 86.50 93 GLN A O 1
ATOM 732 N N . TRP A 1 94 ? 3.518 9.025 -8.646 1.00 84.62 94 TRP A N 1
ATOM 733 C CA . TRP A 1 94 ? 3.855 8.007 -9.610 1.00 84.62 94 TRP A CA 1
ATOM 734 C C . TRP A 1 94 ? 2.597 7.341 -10.166 1.00 84.62 94 TRP A C 1
ATOM 736 O O . TRP A 1 94 ? 1.930 6.529 -9.530 1.00 84.62 94 TRP A O 1
ATOM 746 N N . ASN A 1 95 ? 2.283 7.683 -11.411 1.00 74.94 95 ASN A N 1
ATOM 747 C CA . ASN A 1 95 ? 1.175 7.087 -12.132 1.00 74.94 95 ASN A CA 1
ATOM 748 C C . ASN A 1 95 ? 1.654 5.879 -12.944 1.00 74.94 95 ASN A C 1
ATOM 750 O O . ASN A 1 95 ? 2.312 6.023 -13.978 1.00 74.94 95 ASN A O 1
ATOM 754 N N . MET A 1 96 ? 1.271 4.680 -12.513 1.00 70.44 96 MET A N 1
ATOM 755 C CA . MET A 1 96 ? 1.415 3.486 -13.337 1.00 70.44 96 MET A CA 1
ATOM 756 C C . MET A 1 96 ? 0.338 3.476 -14.428 1.00 70.44 96 MET A C 1
ATOM 758 O O . MET A 1 96 ? -0.830 3.144 -14.194 1.00 70.44 96 MET A O 1
ATOM 762 N N . ARG A 1 97 ? 0.741 3.830 -15.651 1.00 71.75 97 ARG A N 1
ATOM 763 C CA . ARG A 1 97 ? -0.167 3.887 -16.801 1.00 71.75 97 ARG A CA 1
ATOM 764 C C . ARG A 1 97 ? -0.741 2.510 -17.150 1.00 71.75 97 ARG A C 1
ATOM 766 O O . ARG A 1 97 ? -1.950 2.411 -17.364 1.00 71.75 97 ARG A O 1
ATOM 773 N N . ASP A 1 98 ? 0.084 1.467 -17.091 1.00 80.38 98 ASP A N 1
ATOM 774 C CA . ASP A 1 98 ? -0.252 0.133 -17.610 1.00 80.38 98 ASP A CA 1
ATOM 775 C C . ASP A 1 98 ? -0.629 -0.893 -16.528 1.00 80.38 98 ASP A C 1
ATOM 777 O O . ASP A 1 98 ? -1.231 -1.919 -16.841 1.00 80.38 98 ASP A O 1
ATOM 781 N N . LEU A 1 99 ? -0.330 -0.626 -15.251 1.00 85.31 99 LEU A N 1
ATOM 782 C CA . LEU A 1 99 ? -0.754 -1.500 -14.153 1.00 85.31 99 LEU A CA 1
ATOM 783 C C . LEU A 1 99 ? -2.131 -1.125 -13.627 1.00 85.31 99 LEU A C 1
ATOM 785 O O . LEU A 1 99 ? -2.540 0.039 -13.637 1.00 85.31 99 LEU A O 1
ATOM 789 N N . GLU A 1 100 ? -2.818 -2.132 -13.102 1.00 85.81 100 GLU A N 1
ATOM 790 C CA . GLU A 1 100 ? -4.019 -1.934 -12.309 1.00 85.81 100 GLU A CA 1
ATOM 791 C C . GLU A 1 100 ? -3.672 -1.237 -10.983 1.00 85.81 100 GLU A C 1
ATOM 793 O O . GLU A 1 100 ? -2.709 -1.608 -10.307 1.00 85.81 100 GLU A O 1
ATOM 798 N N . GLN A 1 101 ? -4.448 -0.218 -10.608 1.00 82.12 101 GLN A N 1
ATOM 799 C CA . GLN A 1 101 ? -4.234 0.575 -9.392 1.00 82.12 101 GLN A CA 1
ATOM 800 C C . GLN A 1 101 ? -4.849 -0.136 -8.180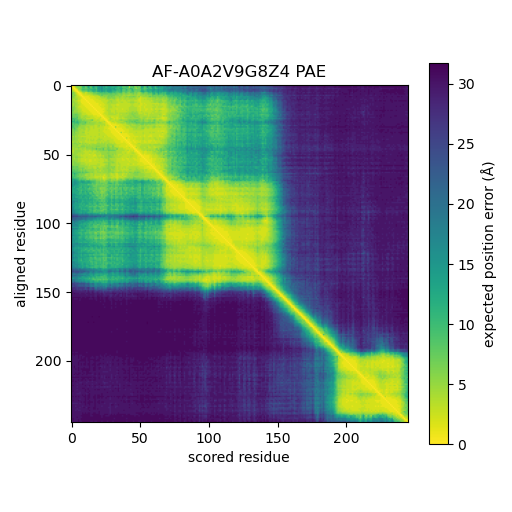 1.00 82.12 101 GLN A C 1
ATOM 802 O O . GLN A 1 101 ? -5.821 0.325 -7.588 1.00 82.12 101 GLN A O 1
ATOM 807 N N . THR A 1 102 ? -4.310 -1.312 -7.857 1.00 85.31 102 THR A N 1
ATOM 808 C CA . THR A 1 102 ? -4.759 -2.146 -6.736 1.00 85.31 102 THR A CA 1
ATOM 809 C C . THR A 1 102 ? -3.794 -2.052 -5.560 1.00 85.31 102 THR A C 1
ATOM 811 O O . THR A 1 102 ? -2.582 -1.916 -5.740 1.00 85.31 102 THR A O 1
ATOM 814 N N . HIS A 1 103 ? -4.313 -2.204 -4.336 1.00 86.00 103 HIS A N 1
ATOM 815 C CA . HIS A 1 103 ? -3.483 -2.256 -3.125 1.00 86.00 103 HIS A CA 1
ATOM 816 C C . HIS A 1 103 ? -2.416 -3.353 -3.197 1.00 86.00 103 HIS A C 1
ATOM 818 O O . HIS A 1 103 ? -1.291 -3.142 -2.756 1.00 86.00 103 HIS A O 1
ATOM 824 N N . ARG A 1 104 ? -2.736 -4.488 -3.829 1.00 86.94 104 ARG A N 1
ATOM 825 C CA . ARG A 1 104 ? -1.802 -5.596 -4.035 1.00 86.94 104 ARG A CA 1
ATOM 826 C C . ARG A 1 104 ? -0.597 -5.197 -4.885 1.00 86.94 104 ARG A C 1
ATOM 828 O O . ARG A 1 104 ? 0.533 -5.467 -4.488 1.00 86.94 104 ARG A O 1
ATOM 835 N N . ASN A 1 105 ? -0.812 -4.550 -6.032 1.00 89.50 105 ASN A N 1
ATOM 836 C CA . ASN A 1 105 ? 0.286 -4.083 -6.884 1.00 89.50 105 ASN A CA 1
ATOM 837 C C . ASN A 1 105 ? 1.154 -3.054 -6.155 1.00 89.50 105 ASN A C 1
ATOM 839 O O . ASN A 1 105 ? 2.382 -3.157 -6.169 1.00 89.50 105 ASN A O 1
ATOM 843 N N . SER A 1 106 ? 0.511 -2.103 -5.477 1.00 88.38 106 SER A N 1
ATOM 844 C CA . SER A 1 106 ? 1.190 -1.081 -4.683 1.00 88.38 106 SER A CA 1
ATOM 845 C C . SER A 1 106 ? 2.041 -1.691 -3.567 1.00 88.38 106 SER A C 1
ATOM 847 O O . SER A 1 106 ? 3.204 -1.321 -3.408 1.00 88.38 106 SER A O 1
ATOM 849 N N . TRP A 1 107 ? 1.506 -2.676 -2.842 1.00 90.50 107 TRP A N 1
ATOM 850 C CA . TRP A 1 107 ? 2.240 -3.424 -1.824 1.00 90.50 107 TRP A CA 1
ATOM 851 C C . TRP A 1 107 ? 3.435 -4.179 -2.408 1.00 90.50 107 TRP A C 1
ATOM 853 O O . TRP A 1 107 ? 4.540 -4.040 -1.891 1.00 90.50 107 TRP A O 1
ATOM 863 N N . LEU A 1 108 ? 3.252 -4.934 -3.499 1.00 90.06 108 LEU A N 1
ATOM 864 C CA . LEU A 1 108 ? 4.334 -5.704 -4.125 1.00 90.06 108 LEU A CA 1
ATOM 865 C C . LEU A 1 108 ? 5.506 -4.812 -4.546 1.00 90.06 108 LEU A C 1
ATOM 867 O O . LEU A 1 108 ? 6.665 -5.163 -4.320 1.00 90.06 108 LEU A O 1
ATOM 871 N N . VAL A 1 109 ? 5.209 -3.646 -5.121 1.00 91.12 109 VAL A N 1
ATOM 872 C CA . VAL A 1 109 ? 6.235 -2.687 -5.533 1.00 91.12 109 VAL A CA 1
ATOM 873 C C . VAL A 1 109 ? 6.941 -2.065 -4.334 1.00 91.12 109 VAL A C 1
ATOM 875 O O . VAL A 1 109 ? 8.171 -2.057 -4.292 1.00 91.12 109 VAL A O 1
ATOM 878 N N . LEU A 1 110 ? 6.194 -1.566 -3.347 1.00 90.56 110 LEU A N 1
ATOM 879 C CA . LEU A 1 110 ? 6.796 -0.944 -2.168 1.00 90.56 110 LEU A CA 1
ATOM 880 C C . LEU A 1 110 ? 7.636 -1.940 -1.367 1.00 90.56 110 LEU A C 1
ATOM 882 O O . LEU A 1 110 ? 8.755 -1.617 -0.967 1.00 90.56 110 LEU A O 1
ATOM 886 N N . ARG A 1 111 ? 7.139 -3.169 -1.202 1.00 90.50 111 ARG A N 1
ATOM 887 C CA . ARG A 1 111 ? 7.873 -4.263 -0.569 1.00 90.50 111 ARG A CA 1
ATOM 888 C C . ARG A 1 111 ? 9.184 -4.540 -1.297 1.00 90.50 111 ARG A C 1
ATOM 890 O O . ARG A 1 111 ? 10.225 -4.577 -0.660 1.00 90.50 111 ARG A O 1
ATOM 897 N N . PHE A 1 112 ? 9.164 -4.661 -2.625 1.00 90.38 112 PHE A N 1
ATOM 898 C CA . PHE A 1 112 ? 10.374 -4.916 -3.417 1.00 90.38 112 PHE A CA 1
ATOM 899 C C . PHE A 1 112 ? 11.464 -3.852 -3.209 1.00 90.38 112 PHE A C 1
ATOM 901 O O . PHE A 1 112 ? 12.655 -4.180 -3.199 1.00 90.38 112 PHE A O 1
ATOM 908 N N . ILE A 1 113 ? 11.061 -2.585 -3.080 1.00 90.56 113 ILE A N 1
ATOM 909 C CA . ILE A 1 113 ? 11.969 -1.451 -2.871 1.00 90.56 113 ILE A CA 1
ATOM 910 C C . ILE A 1 113 ? 12.520 -1.467 -1.442 1.00 90.56 113 ILE A C 1
ATOM 912 O O . ILE A 1 113 ? 13.732 -1.336 -1.250 1.00 90.56 113 ILE A O 1
ATOM 916 N N . LYS A 1 114 ? 11.652 -1.670 -0.442 1.00 88.38 114 LYS A N 1
ATOM 917 C CA . LYS A 1 114 ? 12.048 -1.691 0.973 1.00 88.38 114 LYS A CA 1
ATOM 918 C C . LYS A 1 114 ? 12.890 -2.914 1.334 1.00 88.38 114 LYS A C 1
ATOM 920 O O . LYS A 1 114 ? 13.893 -2.739 2.020 1.00 88.38 114 LYS A O 1
ATOM 925 N N . ASP A 1 115 ? 12.588 -4.091 0.785 1.00 87.38 115 ASP A N 1
ATOM 926 C CA . ASP A 1 115 ? 13.395 -5.314 0.947 1.00 87.38 115 ASP A CA 1
ATOM 927 C C . ASP A 1 115 ? 14.833 -5.133 0.413 1.00 87.38 115 ASP A C 1
ATOM 929 O O . ASP A 1 115 ? 15.747 -5.847 0.814 1.00 87.38 115 ASP A O 1
ATOM 933 N N . ARG A 1 116 ? 15.059 -4.158 -0.481 1.00 87.81 116 ARG A N 1
ATOM 934 C CA . ARG A 1 116 ? 16.386 -3.796 -1.010 1.00 87.81 116 ARG A CA 1
ATOM 935 C C . ARG A 1 116 ? 16.970 -2.516 -0.416 1.00 87.81 116 ARG A C 1
ATOM 937 O O . ARG A 1 116 ? 17.978 -2.032 -0.927 1.00 87.81 116 ARG A O 1
ATOM 944 N N . HIS A 1 117 ? 16.346 -1.960 0.621 1.00 86.56 117 HIS A N 1
ATOM 945 C CA . HIS A 1 117 ? 16.752 -0.702 1.257 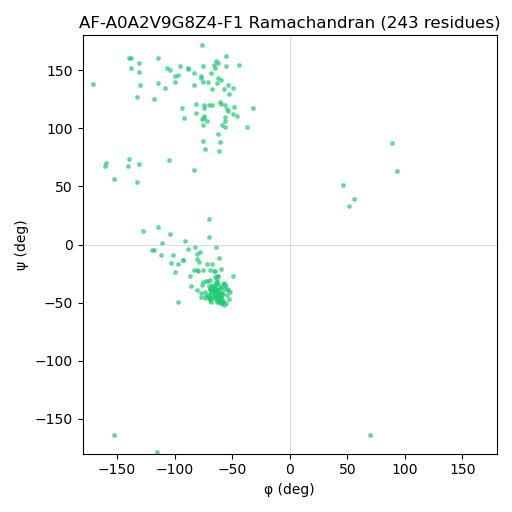1.00 86.56 117 HIS A CA 1
ATOM 946 C C . HIS A 1 117 ? 16.933 0.461 0.265 1.00 86.56 117 HIS A C 1
ATOM 948 O O . HIS A 1 117 ? 17.793 1.322 0.441 1.00 86.56 117 HIS A O 1
ATOM 954 N N . GLN A 1 118 ? 16.130 0.480 -0.800 1.00 88.62 118 GLN A N 1
ATOM 955 C CA . GLN A 1 118 ? 16.151 1.546 -1.796 1.00 88.62 118 GLN A CA 1
ATOM 956 C C . GLN A 1 118 ? 15.206 2.678 -1.387 1.00 88.62 118 GLN A C 1
ATOM 958 O O . GLN A 1 118 ? 14.191 2.456 -0.723 1.00 88.62 118 GLN A O 1
ATOM 963 N N . THR A 1 119 ? 15.527 3.899 -1.808 1.00 88.75 119 THR A N 1
ATOM 964 C CA . THR A 1 119 ? 14.629 5.046 -1.654 1.00 88.75 119 THR A CA 1
ATOM 965 C C . THR A 1 119 ? 13.516 4.988 -2.691 1.00 88.75 119 THR A C 1
ATOM 967 O O . THR A 1 119 ? 13.726 4.548 -3.830 1.00 88.75 119 THR A O 1
ATOM 970 N N . VAL A 1 120 ? 12.315 5.430 -2.321 1.00 89.88 120 VAL A N 1
ATOM 971 C CA . VAL A 1 120 ? 11.195 5.502 -3.269 1.00 89.88 120 VAL A CA 1
ATOM 972 C C . VAL A 1 120 ? 11.376 6.697 -4.200 1.00 89.88 120 VAL A C 1
ATOM 974 O O . VAL A 1 120 ? 11.237 7.851 -3.814 1.00 89.88 120 VAL A O 1
ATOM 977 N N . THR A 1 121 ? 11.698 6.396 -5.454 1.00 89.25 121 THR A N 1
ATOM 978 C CA . THR A 1 121 ? 11.884 7.348 -6.552 1.00 89.25 121 THR A CA 1
ATOM 979 C C . THR A 1 121 ? 11.228 6.775 -7.801 1.00 89.25 121 THR A C 1
ATOM 981 O O . THR A 1 121 ? 11.047 5.562 -7.906 1.00 89.25 121 THR A O 1
ATOM 984 N N . THR A 1 122 ? 10.919 7.604 -8.798 1.00 86.75 122 THR A N 1
ATOM 985 C CA . THR A 1 122 ? 10.335 7.127 -10.066 1.00 86.75 122 THR A CA 1
ATOM 986 C C . THR A 1 122 ? 11.171 6.012 -10.705 1.00 86.75 122 THR A C 1
ATOM 988 O O . THR A 1 122 ? 10.628 5.024 -11.198 1.00 86.75 122 THR A O 1
ATOM 991 N N . THR A 1 123 ? 12.500 6.125 -10.638 1.00 88.94 123 THR A N 1
ATOM 992 C CA . THR A 1 123 ? 13.428 5.129 -11.183 1.00 88.94 123 THR A CA 1
ATOM 993 C C . THR A 1 123 ? 13.383 3.813 -10.408 1.00 88.94 123 THR A C 1
ATOM 995 O O . THR A 1 123 ? 13.305 2.750 -11.023 1.00 88.94 123 THR A O 1
ATOM 998 N N . SER A 1 124 ? 13.406 3.847 -9.069 1.00 90.38 124 SER A N 1
ATOM 999 C CA . SER A 1 124 ? 13.331 2.617 -8.263 1.00 90.38 124 SER A CA 1
ATOM 1000 C C . SER A 1 124 ? 11.969 1.935 -8.391 1.00 90.38 124 SER A C 1
ATOM 1002 O O . SER A 1 124 ? 11.911 0.711 -8.483 1.00 90.38 124 SER A O 1
ATOM 1004 N N . LEU A 1 125 ? 10.895 2.716 -8.517 1.00 90.50 125 LEU A N 1
ATOM 1005 C CA . LEU A 1 125 ? 9.541 2.231 -8.786 1.00 90.50 125 LEU A CA 1
ATOM 1006 C C . LEU A 1 125 ? 9.441 1.519 -10.143 1.00 90.50 125 LEU A C 1
ATOM 1008 O O . LEU A 1 125 ? 8.926 0.403 -10.223 1.00 90.50 125 LEU A O 1
ATOM 1012 N N . GLN A 1 126 ? 10.002 2.098 -11.205 1.00 89.19 126 GLN A N 1
ATOM 1013 C CA . GLN A 1 126 ? 10.008 1.472 -12.530 1.00 89.19 126 GLN A CA 1
ATOM 1014 C C . GLN A 1 126 ? 10.895 0.220 -12.591 1.00 89.19 126 GLN A C 1
ATOM 1016 O O . GLN A 1 126 ? 10.521 -0.791 -13.198 1.00 89.19 126 GLN A O 1
ATOM 1021 N N . ASN A 1 127 ? 12.043 0.253 -11.913 1.00 89.50 127 ASN A N 1
ATOM 1022 C CA . ASN A 1 127 ? 12.910 -0.912 -11.774 1.00 89.50 127 ASN A CA 1
ATOM 1023 C C . ASN A 1 127 ? 12.207 -2.032 -11.002 1.00 89.50 127 ASN A C 1
ATOM 1025 O O . ASN A 1 127 ? 12.301 -3.190 -11.404 1.00 89.50 127 ASN A O 1
ATOM 1029 N N . ALA A 1 128 ? 11.479 -1.706 -9.934 1.00 90.38 128 ALA A N 1
ATOM 1030 C CA . ALA A 1 128 ? 10.707 -2.678 -9.173 1.00 90.38 128 ALA A CA 1
ATOM 1031 C C . ALA A 1 128 ? 9.666 -3.373 -10.051 1.00 90.38 128 ALA A C 1
ATOM 1033 O O . ALA A 1 128 ? 9.667 -4.598 -10.132 1.00 90.38 128 ALA A O 1
ATOM 1034 N N . VAL A 1 129 ? 8.862 -2.609 -10.795 1.00 90.56 129 VAL A N 1
ATOM 1035 C CA . VAL A 1 129 ? 7.874 -3.163 -11.736 1.00 90.56 129 VAL A CA 1
ATOM 1036 C C . VAL A 1 129 ? 8.522 -4.110 -12.742 1.00 90.56 129 VAL A C 1
ATOM 1038 O O . VAL A 1 129 ? 8.074 -5.243 -12.901 1.00 90.56 129 VAL A O 1
ATOM 1041 N N . THR A 1 130 ? 9.602 -3.666 -13.385 1.00 88.44 130 THR A N 1
ATOM 1042 C CA . THR A 1 130 ? 10.292 -4.441 -14.427 1.00 88.44 130 THR A CA 1
ATOM 1043 C C . THR A 1 130 ? 10.848 -5.754 -13.880 1.00 88.44 130 THR A C 1
ATOM 1045 O O . THR A 1 130 ? 10.746 -6.792 -14.528 1.00 88.44 130 THR A O 1
ATOM 1048 N N . ASN A 1 131 ? 11.413 -5.727 -12.672 1.00 90.00 131 ASN A N 1
ATOM 1049 C CA . ASN A 1 131 ? 11.969 -6.919 -12.046 1.00 90.00 131 ASN A CA 1
ATOM 1050 C C . ASN A 1 131 ? 10.887 -7.875 -11.536 1.00 90.00 131 ASN A C 1
ATOM 1052 O O . ASN A 1 131 ? 11.026 -9.080 -11.704 1.00 90.00 131 ASN A O 1
ATOM 1056 N N . ILE A 1 132 ? 9.807 -7.374 -10.932 1.00 89.38 132 ILE A N 1
ATOM 1057 C CA . ILE A 1 132 ? 8.709 -8.238 -10.474 1.00 89.38 132 ILE A CA 1
ATOM 1058 C C . ILE A 1 132 ? 8.06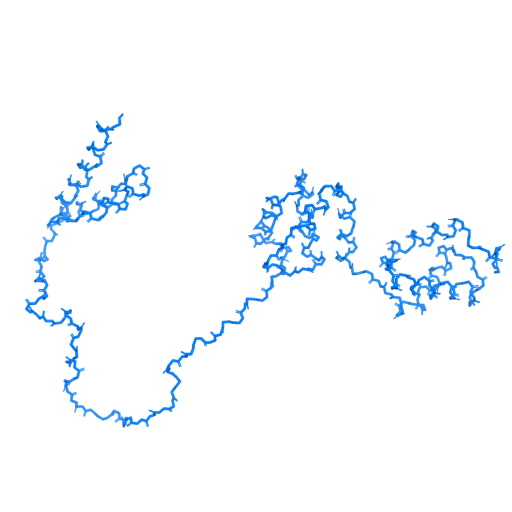4 -8.939 -11.676 1.00 89.38 132 ILE A C 1
ATOM 1060 O O . ILE A 1 132 ? 7.808 -10.138 -11.621 1.00 89.38 132 ILE A O 1
ATOM 1064 N N . ALA A 1 133 ? 7.878 -8.217 -12.784 1.00 87.50 133 ALA A N 1
ATOM 1065 C CA . ALA A 1 133 ? 7.311 -8.761 -14.015 1.00 87.50 13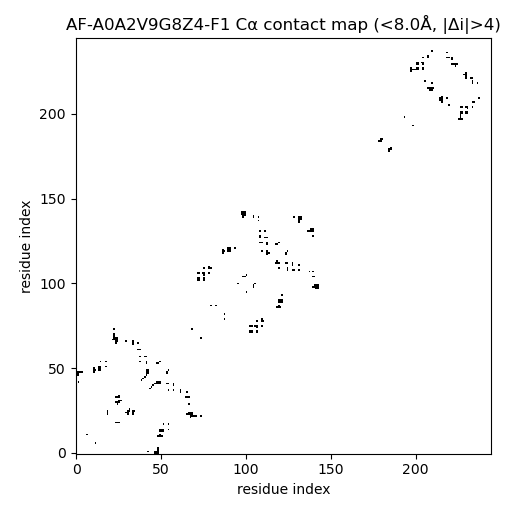3 ALA A CA 1
ATOM 1066 C C . ALA A 1 133 ? 8.184 -9.840 -14.680 1.00 87.50 133 ALA A C 1
ATOM 1068 O O . ALA A 1 133 ? 7.664 -10.695 -15.391 1.00 87.50 133 ALA A O 1
ATOM 1069 N N . SER A 1 134 ? 9.507 -9.796 -14.488 1.00 85.56 134 SER A N 1
ATOM 1070 C CA . SER A 1 134 ? 10.448 -10.709 -15.147 1.00 85.56 134 SER A CA 1
ATOM 1071 C C . SER A 1 134 ? 10.777 -11.974 -14.349 1.00 85.56 134 SER A C 1
ATOM 1073 O O . SER A 1 134 ? 11.351 -12.904 -14.913 1.00 85.56 134 S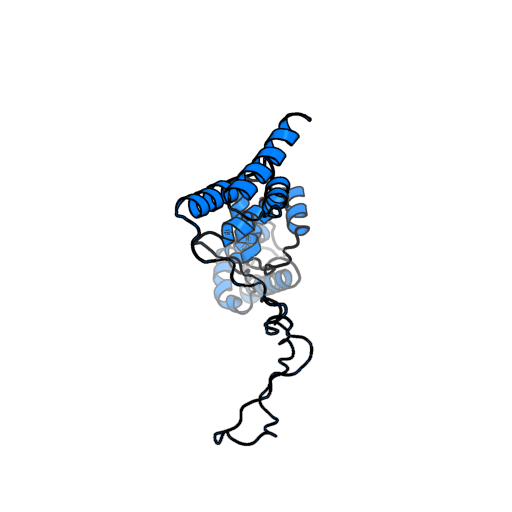ER A O 1
ATOM 1075 N N . HIS A 1 135 ? 10.428 -12.039 -13.061 1.00 82.69 135 HIS A N 1
ATOM 1076 C CA . HIS A 1 135 ? 10.789 -13.158 -12.186 1.00 82.69 135 HIS A CA 1
ATOM 1077 C C . HIS A 1 135 ? 9.593 -14.059 -11.862 1.00 82.69 135 HIS A C 1
ATOM 1079 O O . HIS A 1 135 ? 8.449 -13.615 -11.793 1.00 82.69 135 HIS A O 1
ATOM 1085 N N . ALA A 1 136 ? 9.870 -15.340 -11.598 1.00 68.75 136 ALA A N 1
ATOM 1086 C CA . ALA A 1 136 ? 8.883 -16.313 -11.135 1.00 68.75 136 ALA A CA 1
ATOM 1087 C C . ALA A 1 136 ? 8.526 -16.054 -9.659 1.00 68.75 136 ALA A C 1
ATOM 1089 O O . ALA A 1 136 ? 9.086 -16.650 -8.744 1.00 68.75 136 ALA A O 1
ATOM 1090 N N . GLY A 1 137 ? 7.619 -15.110 -9.426 1.00 79.50 137 GLY A N 1
ATOM 1091 C CA . GLY A 1 137 ? 7.114 -14.752 -8.104 1.00 79.50 137 GLY A CA 1
ATOM 1092 C C . GLY A 1 137 ? 5.696 -14.182 -8.170 1.00 79.50 137 GLY A C 1
ATOM 1093 O O . GLY A 1 137 ? 5.021 -14.345 -9.192 1.00 79.50 137 GLY A O 1
ATOM 1094 N N . PRO A 1 138 ? 5.230 -13.517 -7.095 1.00 82.38 138 PRO A N 1
ATOM 1095 C CA . PRO A 1 138 ? 3.952 -12.814 -7.091 1.00 82.38 138 PRO A CA 1
ATOM 1096 C C . PRO A 1 138 ? 3.882 -11.822 -8.258 1.00 82.38 138 PRO A C 1
ATOM 1098 O O . PRO A 1 138 ? 4.655 -10.869 -8.312 1.00 82.38 138 PRO A O 1
ATOM 1101 N N . GLN A 1 139 ? 2.972 -12.072 -9.198 1.00 87.25 139 GLN A N 1
ATOM 1102 C CA . GLN A 1 139 ? 2.850 -11.270 -10.411 1.00 87.25 139 GLN A CA 1
ATOM 1103 C C . GLN A 1 139 ? 2.022 -10.011 -10.183 1.00 87.25 139 GLN A C 1
ATOM 1105 O O . GLN A 1 139 ? 1.064 -10.000 -9.405 1.00 87.25 139 GLN A O 1
ATOM 1110 N N . LEU A 1 140 ? 2.395 -8.969 -10.919 1.00 89.94 140 LEU A N 1
ATOM 1111 C CA . LEU A 1 140 ? 1.651 -7.722 -11.003 1.00 89.94 140 LEU A CA 1
ATOM 1112 C C . LEU A 1 140 ? 0.414 -7.903 -11.888 1.00 89.94 140 LEU A C 1
ATOM 1114 O O . LEU A 1 140 ? 0.474 -8.548 -12.936 1.00 89.94 140 LEU A O 1
ATOM 1118 N N . ALA A 1 141 ? -0.699 -7.303 -11.473 1.00 88.62 141 ALA A N 1
ATOM 1119 C CA . ALA A 1 141 ? -1.912 -7.232 -12.276 1.00 88.62 141 ALA A CA 1
ATOM 1120 C C . ALA A 1 141 ? -1.804 -6.084 -13.292 1.00 88.62 141 ALA A C 1
ATOM 1122 O O . ALA A 1 141 ? -1.621 -4.918 -12.926 1.00 88.62 141 ALA A O 1
ATOM 1123 N N . TRP A 1 142 ? -1.912 -6.416 -14.574 1.00 89.25 142 TRP A N 1
ATOM 1124 C CA . TRP A 1 142 ? -1.843 -5.456 -15.672 1.00 89.25 142 TRP A CA 1
ATOM 1125 C C . TRP A 1 142 ? -3.242 -5.064 -16.122 1.00 89.25 142 TRP A C 1
ATOM 1127 O O . TRP A 1 142 ? -4.149 -5.898 -16.138 1.00 89.25 142 TRP A O 1
ATOM 1137 N N . LYS A 1 143 ? -3.417 -3.807 -16.541 1.00 86.94 143 LYS A N 1
ATOM 1138 C CA . LYS A 1 143 ? -4.658 -3.406 -17.205 1.00 86.94 143 LYS A CA 1
ATOM 1139 C C . LYS A 1 143 ? -4.833 -4.245 -18.473 1.00 86.94 143 LYS A C 1
ATOM 1141 O O . LYS A 1 143 ? -3.846 -4.501 -19.170 1.00 86.94 143 LYS A O 1
ATOM 1146 N N . PRO A 1 144 ? -6.069 -4.656 -18.803 1.00 80.62 144 PRO A N 1
ATOM 1147 C CA . PRO A 1 144 ? -6.315 -5.358 -20.049 1.00 80.62 144 PRO A CA 1
ATOM 1148 C C . PRO A 1 144 ? -5.839 -4.483 -21.206 1.00 80.62 144 PRO A C 1
ATOM 1150 O O . PRO A 1 144 ? -6.113 -3.278 -21.245 1.00 80.62 144 PRO A O 1
ATOM 1153 N N . ALA A 1 145 ? -5.110 -5.092 -22.142 1.00 77.44 145 ALA A N 1
ATOM 1154 C CA . ALA A 1 145 ? -4.729 -4.405 -23.363 1.00 77.44 145 ALA A CA 1
ATOM 1155 C C . ALA A 1 145 ? -6.005 -3.848 -24.014 1.00 77.44 145 ALA A C 1
ATOM 1157 O O . ALA A 1 145 ? -7.022 -4.553 -24.039 1.00 77.44 145 ALA A O 1
ATOM 1158 N N . PRO A 1 146 ? -5.986 -2.600 -24.518 1.00 76.00 146 PRO A N 1
ATOM 1159 C CA . PRO A 1 146 ? -7.144 -2.057 -25.204 1.00 76.00 146 PRO A CA 1
ATOM 1160 C C . PRO A 1 146 ? -7.545 -3.049 -26.288 1.00 76.00 146 PRO A C 1
ATOM 1162 O O . PRO A 1 146 ? -6.684 -3.506 -27.049 1.00 76.00 146 PRO A O 1
ATOM 1165 N N . ALA A 1 147 ? -8.832 -3.409 -26.322 1.00 72.56 147 ALA A N 1
ATOM 1166 C CA . ALA A 1 147 ? -9.358 -4.281 -27.356 1.00 72.56 147 ALA A CA 1
ATOM 1167 C C . ALA A 1 147 ? -8.867 -3.726 -28.691 1.00 72.56 147 ALA A C 1
ATOM 1169 O O . ALA A 1 147 ? -9.125 -2.559 -29.015 1.00 72.56 147 ALA A O 1
ATOM 1170 N N . ARG A 1 148 ? -8.083 -4.522 -29.429 1.00 66.38 148 ARG A N 1
ATOM 1171 C CA . ARG A 1 148 ? -7.757 -4.170 -30.805 1.00 66.38 148 ARG A CA 1
ATOM 1172 C C . ARG A 1 148 ? -9.114 -4.003 -31.463 1.00 66.38 148 ARG A C 1
ATOM 1174 O O . ARG A 1 148 ? -9.831 -4.989 -31.594 1.00 66.38 148 ARG A O 1
ATOM 1181 N N . LYS A 1 149 ? -9.486 -2.764 -31.809 1.00 62.97 149 LYS A N 1
ATOM 1182 C CA . LYS A 1 149 ? -10.559 -2.540 -32.775 1.00 62.97 149 LYS A CA 1
ATOM 1183 C C . LYS A 1 149 ? -10.169 -3.440 -33.924 1.00 62.97 149 LYS A C 1
ATOM 1185 O O . LYS A 1 149 ? -9.077 -3.238 -34.461 1.00 62.97 149 LYS A O 1
ATOM 1190 N N . GLU A 1 150 ? -10.953 -4.488 -34.162 1.00 58.84 150 GLU A N 1
ATOM 1191 C CA . GLU A 1 150 ? -10.743 -5.375 -35.291 1.00 58.84 150 GLU A CA 1
ATOM 1192 C C . GLU A 1 150 ? -10.503 -4.441 -36.462 1.00 58.84 150 GLU A C 1
ATOM 1194 O O . GLU A 1 150 ? -11.359 -3.616 -36.796 1.00 58.84 150 GLU A O 1
ATOM 1199 N N . ALA A 1 151 ? -9.263 -4.429 -36.955 1.00 56.25 151 ALA A N 1
ATOM 1200 C CA . ALA A 1 151 ? -8.966 -3.696 -38.159 1.00 56.25 151 ALA A CA 1
ATOM 1201 C C . ALA A 1 151 ? -9.973 -4.260 -39.142 1.00 56.25 151 ALA A C 1
ATOM 1203 O O . ALA A 1 151 ? -9.974 -5.476 -39.327 1.00 56.25 151 ALA A O 1
ATOM 1204 N N . TYR A 1 152 ? -10.883 -3.408 -39.620 1.00 51.19 152 TYR A N 1
ATOM 1205 C CA . TYR A 1 152 ? -11.897 -3.739 -40.604 1.00 51.19 152 TYR A CA 1
ATOM 1206 C C . TYR A 1 152 ? -11.263 -4.710 -41.593 1.00 51.19 152 TYR A C 1
ATOM 1208 O O . TYR A 1 152 ? -10.408 -4.309 -42.382 1.00 51.19 152 TYR A O 1
ATOM 1216 N N . SER A 1 153 ? -11.565 -5.999 -41.433 1.00 49.12 153 SER A N 1
ATOM 1217 C CA . SER A 1 153 ? -10.995 -7.030 -42.278 1.00 49.12 153 SER A CA 1
ATOM 1218 C C . SER A 1 153 ? -11.743 -6.861 -43.587 1.00 49.12 153 SER A C 1
ATOM 1220 O O . SER A 1 153 ? -12.946 -7.130 -43.607 1.00 49.12 153 SER A O 1
ATOM 1222 N N . PRO A 1 154 ? -11.118 -6.392 -44.684 1.00 49.22 154 PRO A N 1
ATOM 1223 C CA . PRO A 1 154 ? -11.847 -6.142 -45.925 1.00 49.22 154 PRO A CA 1
ATOM 1224 C C . PRO A 1 154 ? -12.307 -7.443 -46.602 1.00 49.22 154 PRO A C 1
ATOM 1226 O O . PRO A 1 154 ? -12.790 -7.421 -47.731 1.00 49.22 154 PRO A O 1
ATOM 1229 N N . HIS A 1 155 ? -12.128 -8.590 -45.946 1.00 47.53 155 HIS A N 1
ATOM 1230 C CA . HIS A 1 155 ? -12.393 -9.912 -46.480 1.00 47.53 155 HIS A CA 1
ATOM 1231 C C . HIS A 1 155 ? -13.202 -10.735 -45.472 1.00 47.53 155 HIS A C 1
ATOM 1233 O O . HIS A 1 155 ? -12.805 -11.834 -45.097 1.00 47.53 155 HIS A O 1
ATOM 1239 N N . SER A 1 156 ? -14.346 -10.209 -45.016 1.00 40.88 156 SER A N 1
ATOM 1240 C CA . SER A 1 156 ? -15.421 -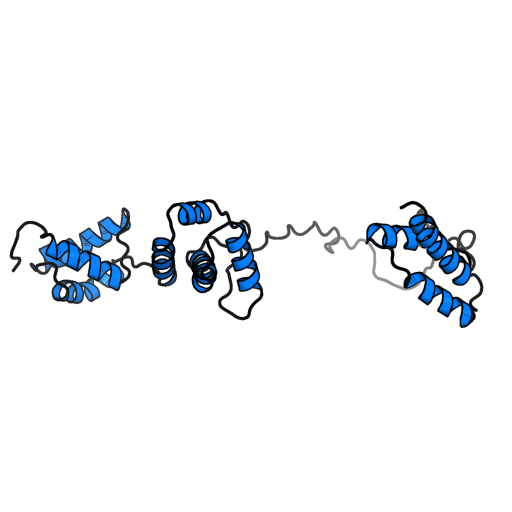11.103 -44.592 1.00 40.88 156 SER A CA 1
ATOM 1241 C C . SER A 1 156 ? -16.055 -11.695 -45.852 1.00 40.88 156 SER A C 1
ATOM 1243 O O . SER A 1 156 ? -16.533 -11.003 -46.753 1.00 40.88 156 SER A O 1
ATOM 1245 N N . GLU A 1 157 ? -15.951 -13.012 -45.946 1.00 48.16 157 GLU A N 1
ATOM 1246 C CA . GLU A 1 157 ? -16.478 -13.862 -47.003 1.00 48.16 157 GLU A CA 1
ATOM 1247 C C . GLU A 1 157 ? -18.010 -13.760 -47.085 1.00 48.16 157 GLU A C 1
ATOM 1249 O O . GLU A 1 157 ? -18.729 -14.614 -46.582 1.00 48.16 157 GLU A O 1
ATOM 1254 N N . SER A 1 158 ? -18.550 -12.720 -47.720 1.00 44.69 158 SER A N 1
ATOM 1255 C CA . SER A 1 158 ? -19.983 -12.670 -48.038 1.00 44.69 158 SER A CA 1
ATOM 1256 C C . SER A 1 158 ? -20.284 -11.816 -49.268 1.00 44.69 158 SER A C 1
ATOM 1258 O O . SER A 1 158 ? -21.093 -10.893 -49.236 1.00 44.69 158 SER A O 1
ATOM 1260 N N . SER A 1 159 ? -19.649 -12.152 -50.387 1.00 40.97 159 SER A N 1
ATOM 1261 C CA . SER A 1 159 ? -20.136 -11.800 -51.727 1.00 40.97 159 SER A CA 1
ATOM 1262 C C . SER A 1 159 ? -19.486 -12.710 -52.770 1.00 40.97 159 SER A C 1
ATOM 1264 O O . SER A 1 159 ? -18.680 -12.308 -53.606 1.00 40.97 159 SER A O 1
ATOM 1266 N N . ARG A 1 160 ? -19.845 -14.000 -52.719 1.00 47.66 160 ARG A N 1
ATOM 1267 C CA . ARG A 1 160 ? -19.611 -14.932 -53.830 1.00 47.66 160 ARG A CA 1
ATOM 1268 C C . ARG A 1 160 ? -20.409 -14.448 -55.048 1.00 47.66 160 ARG A C 1
ATOM 1270 O O . ARG A 1 160 ? -21.586 -14.762 -55.167 1.00 47.66 160 ARG A O 1
ATOM 1277 N N . ILE A 1 161 ? -19.768 -13.686 -55.935 1.00 47.34 161 ILE A N 1
ATOM 1278 C CA . ILE A 1 161 ? -20.279 -13.369 -57.287 1.00 47.34 161 ILE A CA 1
ATOM 1279 C C . ILE A 1 161 ? -19.442 -14.061 -58.382 1.00 47.34 161 ILE A C 1
ATOM 1281 O O . ILE A 1 161 ? -19.766 -13.975 -59.558 1.00 47.34 161 ILE A O 1
ATOM 1285 N N . PHE A 1 162 ? -18.420 -14.850 -58.033 1.00 39.31 162 PHE A N 1
ATOM 1286 C CA . PHE A 1 162 ? -17.690 -15.644 -59.025 1.00 39.31 162 PHE A CA 1
ATOM 1287 C C . PHE A 1 162 ? -17.807 -17.148 -58.758 1.00 39.31 162 PHE A C 1
ATOM 1289 O O . PHE A 1 162 ? -17.558 -17.634 -57.656 1.00 39.31 162 PHE A O 1
ATOM 1296 N N . ALA A 1 163 ? -18.273 -17.827 -59.805 1.00 42.38 163 ALA A N 1
ATOM 1297 C CA . ALA A 1 163 ? -18.654 -19.228 -59.932 1.00 42.38 163 ALA A CA 1
ATOM 1298 C C . ALA A 1 163 ? -17.540 -20.227 -59.531 1.00 42.38 163 ALA A C 1
ATOM 1300 O O . ALA A 1 163 ? -16.365 -19.851 -59.464 1.00 42.38 163 ALA A O 1
ATOM 1301 N N . PRO A 1 164 ? -17.885 -21.504 -59.254 1.00 42.81 164 PRO A N 1
ATOM 1302 C CA . PRO A 1 164 ? -16.926 -22.497 -58.792 1.00 42.81 164 PRO A CA 1
ATOM 1303 C C . PRO A 1 164 ? -15.930 -22.851 -59.900 1.00 42.81 164 PRO A C 1
ATOM 1305 O O . PRO A 1 164 ? -16.256 -22.846 -61.085 1.00 42.81 164 PRO A O 1
ATOM 1308 N N . LYS A 1 165 ? -14.701 -23.166 -59.483 1.00 49.56 165 LYS A N 1
ATOM 1309 C CA . LYS A 1 165 ? -13.602 -23.602 -60.346 1.00 49.56 165 LYS A CA 1
ATOM 1310 C C . LYS A 1 165 ? -14.001 -24.866 -61.114 1.00 49.56 165 LYS A C 1
ATOM 1312 O O . LYS A 1 165 ? -13.957 -25.956 -60.555 1.00 49.56 165 LYS A O 1
ATOM 1317 N N . SER A 1 166 ? -14.328 -24.714 -62.391 1.00 43.44 166 SER A N 1
ATOM 1318 C CA . SER A 1 166 ? -14.075 -25.745 -63.393 1.00 43.44 166 SER A CA 1
ATOM 1319 C C . SER A 1 166 ? -12.947 -25.256 -64.289 1.00 43.44 166 SER A C 1
ATOM 1321 O O . SER A 1 166 ? -12.907 -24.088 -64.675 1.00 43.44 166 SER A O 1
ATOM 1323 N N . ASP A 1 167 ? -12.014 -26.161 -64.534 1.00 48.25 167 ASP A N 1
ATOM 1324 C CA . ASP A 1 167 ? -10.735 -25.966 -65.190 1.00 48.25 167 ASP A CA 1
ATOM 1325 C C . ASP A 1 167 ? -10.752 -25.112 -66.462 1.00 48.25 167 ASP A C 1
ATOM 1327 O O . ASP A 1 167 ? -11.688 -25.133 -67.258 1.00 48.25 167 ASP A O 1
ATOM 1331 N N . THR A 1 168 ? -9.582 -24.519 -66.722 1.00 46.81 168 THR A N 1
ATOM 1332 C CA . THR A 1 168 ? -9.135 -23.981 -68.019 1.00 46.81 168 THR A CA 1
ATOM 1333 C C . THR A 1 168 ? -9.508 -22.521 -68.302 1.00 46.81 168 THR A C 1
ATOM 1335 O O . THR A 1 168 ? -10.454 -22.230 -69.021 1.00 46.81 168 THR A O 1
ATOM 1338 N N . ASN A 1 169 ? -8.666 -21.576 -67.865 1.00 38.38 169 ASN A N 1
ATOM 1339 C CA . ASN A 1 169 ? -7.893 -20.796 -68.838 1.00 38.38 169 ASN A CA 1
ATOM 1340 C C . ASN A 1 169 ? -6.812 -19.908 -68.209 1.00 38.38 169 ASN A C 1
ATOM 1342 O O . ASN A 1 169 ? -6.991 -19.245 -67.191 1.00 38.38 169 ASN A O 1
ATOM 1346 N N . ARG A 1 170 ? -5.668 -19.926 -68.889 1.00 48.59 170 ARG A N 1
ATOM 1347 C CA . ARG A 1 170 ? -4.494 -19.072 -68.712 1.00 48.59 170 ARG A CA 1
ATOM 1348 C C . ARG A 1 170 ? -4.868 -17.599 -68.979 1.00 48.59 170 ARG A C 1
ATOM 1350 O O . ARG A 1 170 ? -5.770 -17.342 -69.765 1.00 48.59 170 ARG A O 1
ATOM 1357 N N . ASN A 1 171 ? -4.097 -16.669 -68.406 1.00 46.62 171 ASN A N 1
ATOM 1358 C CA . ASN A 1 171 ? -4.044 -15.218 -68.704 1.00 46.62 171 ASN A CA 1
ATOM 1359 C C . ASN A 1 171 ? -4.911 -14.246 -67.883 1.00 46.62 171 ASN A C 1
ATOM 1361 O O . ASN A 1 171 ? -5.665 -13.459 -68.445 1.00 46.62 171 ASN A O 1
ATOM 1365 N N . ILE A 1 172 ? -4.673 -14.148 -66.569 1.00 44.38 172 ILE A N 1
ATOM 1366 C CA . ILE A 1 172 ? -4.954 -12.901 -65.825 1.00 44.38 172 ILE A CA 1
ATOM 1367 C C . ILE A 1 172 ? -3.734 -12.523 -64.973 1.00 44.38 172 ILE A C 1
ATOM 1369 O O . ILE A 1 172 ? -3.722 -12.631 -63.754 1.00 44.38 172 ILE A O 1
ATOM 1373 N N . THR A 1 173 ? -2.648 -12.120 -65.631 1.00 42.94 173 THR A N 1
ATOM 1374 C CA . THR A 1 173 ? -1.561 -11.337 -65.012 1.00 42.94 173 THR A CA 1
ATOM 1375 C C . THR A 1 173 ? -1.090 -10.284 -66.009 1.00 42.94 173 THR A C 1
ATOM 1377 O O . THR A 1 173 ? 0.009 -10.343 -66.538 1.00 42.94 173 THR A O 1
ATOM 1380 N N . ALA A 1 174 ? -1.961 -9.316 -66.287 1.00 47.91 174 ALA A N 1
ATOM 1381 C CA . ALA A 1 174 ? -1.612 -8.101 -67.016 1.00 47.91 174 ALA A CA 1
ATOM 1382 C C . ALA A 1 174 ? -2.327 -6.905 -66.367 1.00 47.91 174 ALA A C 1
ATOM 1384 O O . ALA A 1 174 ? -3.311 -6.387 -66.882 1.00 47.91 174 ALA A O 1
ATOM 1385 N N . SER A 1 175 ? -1.851 -6.493 -65.189 1.00 42.84 175 SER A N 1
ATOM 1386 C CA . SER A 1 175 ? -2.141 -5.168 -64.633 1.00 42.84 175 SER A CA 1
ATOM 1387 C C . SER A 1 175 ? -0.832 -4.509 -64.196 1.00 42.84 175 SER A C 1
ATOM 1389 O O . SER A 1 175 ? 0.066 -5.158 -63.657 1.00 42.84 175 SER A O 1
ATOM 1391 N N . LYS A 1 176 ? -0.721 -3.222 -64.518 1.00 50.00 176 LYS A N 1
ATOM 1392 C CA . LYS A 1 176 ? 0.477 -2.453 -64.904 1.00 50.00 176 LYS A CA 1
ATOM 1393 C C . LYS A 1 176 ? 1.540 -2.172 -63.823 1.00 50.00 176 LYS A C 1
ATOM 1395 O O . LYS A 1 176 ? 2.302 -1.230 -63.999 1.00 50.00 176 LYS A O 1
ATOM 1400 N N . HIS A 1 177 ? 1.641 -2.931 -62.729 1.00 48.38 177 HIS A N 1
ATOM 1401 C CA . HIS A 1 177 ? 2.580 -2.614 -61.626 1.00 48.38 177 HIS A CA 1
ATOM 1402 C C . HIS A 1 177 ? 3.528 -3.746 -61.197 1.00 48.38 177 HIS A C 1
ATOM 1404 O O . HIS A 1 177 ? 4.233 -3.610 -60.202 1.00 48.38 177 HIS A O 1
ATOM 1410 N N . ASN A 1 178 ? 3.628 -4.833 -61.965 1.00 49.25 178 ASN A N 1
ATOM 1411 C CA . ASN A 1 178 ? 4.607 -5.892 -61.706 1.00 49.25 178 ASN A CA 1
ATOM 1412 C C . ASN A 1 178 ? 5.779 -5.838 -62.698 1.00 49.25 178 ASN A C 1
ATOM 1414 O O . ASN A 1 178 ? 5.930 -6.725 -63.531 1.00 49.25 178 ASN A O 1
ATOM 1418 N N . HIS A 1 179 ? 6.663 -4.846 -62.549 1.00 49.19 179 HIS A N 1
ATOM 1419 C CA . HIS A 1 179 ? 7.945 -4.782 -63.279 1.00 49.19 179 HIS A CA 1
ATOM 1420 C C . HIS A 1 179 ? 8.911 -5.937 -62.940 1.00 49.19 179 HIS A C 1
ATOM 1422 O O . HIS A 1 179 ? 9.983 -6.048 -63.520 1.00 49.19 179 HIS A O 1
ATOM 1428 N N . ALA A 1 180 ? 8.538 -6.828 -62.015 1.00 49.94 180 ALA A N 1
ATOM 1429 C CA . ALA A 1 180 ? 9.300 -8.027 -61.676 1.00 49.94 180 ALA A CA 1
ATOM 1430 C C . ALA A 1 180 ? 9.143 -9.181 -62.691 1.00 49.94 180 ALA A C 1
ATOM 1432 O O . ALA A 1 180 ? 9.798 -10.208 -62.529 1.00 49.94 180 ALA A O 1
ATOM 1433 N N . LYS A 1 181 ? 8.259 -9.058 -63.697 1.00 50.69 181 LYS A N 1
ATOM 1434 C CA . LYS A 1 181 ? 7.981 -10.124 -64.683 1.00 50.69 181 LYS A CA 1
ATOM 1435 C C . LYS A 1 181 ? 8.305 -9.779 -66.139 1.00 50.69 181 LYS A C 1
ATOM 1437 O O . LYS A 1 181 ? 8.224 -10.679 -66.971 1.00 50.69 181 LYS A O 1
ATOM 1442 N N . ASP A 1 182 ? 8.714 -8.551 -66.450 1.00 46.06 182 ASP A N 1
ATOM 1443 C CA . ASP A 1 182 ? 9.212 -8.231 -67.789 1.00 46.06 182 ASP A CA 1
ATOM 1444 C C . ASP A 1 182 ? 10.620 -8.812 -67.946 1.00 46.06 182 ASP A C 1
ATOM 1446 O O . ASP A 1 182 ? 11.581 -8.327 -67.349 1.00 46.06 182 ASP A O 1
ATOM 1450 N N . SER A 1 183 ? 10.759 -9.860 -68.761 1.00 51.25 183 SER A N 1
ATOM 1451 C CA . SER A 1 183 ? 12.052 -10.481 -69.089 1.00 51.25 183 SER A CA 1
ATOM 1452 C C . SER A 1 183 ? 13.025 -9.530 -69.797 1.00 51.25 183 SER A C 1
ATOM 1454 O O . SER A 1 183 ? 14.202 -9.848 -69.925 1.00 51.25 183 SER A O 1
ATOM 1456 N N . GLU A 1 184 ? 12.537 -8.374 -70.250 1.00 52.53 184 GLU A N 1
ATOM 1457 C CA . GLU A 1 184 ? 13.319 -7.307 -70.878 1.00 52.53 184 GLU A CA 1
ATOM 1458 C C . GLU A 1 184 ? 14.000 -6.383 -69.843 1.00 52.53 184 GLU A C 1
ATOM 1460 O O . GLU A 1 184 ? 15.025 -5.776 -70.142 1.00 52.53 184 GLU A O 1
ATOM 1465 N N . TYR A 1 185 ? 13.491 -6.342 -68.600 1.00 47.06 185 TYR A N 1
ATOM 1466 C CA . TYR A 1 185 ? 14.045 -5.565 -67.475 1.00 47.06 185 TYR A CA 1
ATOM 1467 C C . TYR A 1 185 ? 14.459 -6.418 -66.269 1.00 47.06 185 TYR A C 1
ATOM 1469 O O . TYR A 1 185 ? 15.043 -5.900 -65.312 1.00 47.06 185 TYR A O 1
ATOM 1477 N N . ALA A 1 186 ? 14.196 -7.726 -66.297 1.00 46.28 186 ALA A N 1
ATOM 1478 C CA . ALA A 1 186 ? 14.765 -8.655 -65.338 1.00 46.28 186 ALA A CA 1
ATOM 1479 C C . ALA A 1 186 ? 16.300 -8.601 -65.461 1.00 46.28 186 ALA A C 1
ATOM 1481 O O . ALA A 1 186 ? 16.824 -8.840 -66.555 1.00 46.28 186 ALA A O 1
ATOM 1482 N N . PRO A 1 187 ? 17.051 -8.289 -64.385 1.00 45.38 187 PRO A N 1
ATOM 1483 C CA . PRO A 1 187 ? 18.497 -8.414 -64.432 1.00 45.38 187 PRO A CA 1
ATOM 1484 C C . PRO A 1 187 ? 18.801 -9.854 -64.828 1.00 45.38 187 PRO A C 1
ATOM 1486 O O . PRO A 1 187 ? 18.369 -10.786 -64.145 1.00 45.38 187 PRO A O 1
ATOM 1489 N N . GLN A 1 188 ? 19.492 -10.034 -65.959 1.00 44.59 188 GLN A N 1
ATOM 1490 C CA . GLN A 1 188 ? 19.922 -11.361 -66.378 1.00 44.59 188 GLN A CA 1
ATOM 1491 C C . GLN A 1 188 ? 20.596 -12.032 -65.179 1.00 44.59 188 GLN A C 1
ATOM 1493 O O . GLN A 1 188 ? 21.386 -11.355 -64.504 1.00 44.59 188 GLN A O 1
ATOM 1498 N N . PRO A 1 189 ? 20.289 -13.307 -64.874 1.00 43.19 189 PRO A N 1
ATOM 1499 C CA . PRO A 1 189 ? 21.004 -14.032 -63.841 1.00 43.19 189 PRO A CA 1
ATOM 1500 C C . PRO A 1 189 ? 22.484 -13.987 -64.216 1.00 43.19 189 PRO A C 1
ATOM 1502 O O . PRO A 1 189 ? 22.936 -14.668 -65.136 1.00 43.19 189 PRO A O 1
ATOM 1505 N N . ARG A 1 190 ? 23.228 -13.096 -63.551 1.00 47.16 190 ARG A N 1
ATOM 1506 C CA . ARG A 1 190 ? 24.677 -13.018 -63.689 1.00 47.16 190 ARG A CA 1
ATOM 1507 C C . ARG A 1 190 ? 25.184 -14.378 -63.263 1.00 47.16 190 ARG A C 1
ATOM 1509 O O . ARG A 1 190 ? 24.863 -14.818 -62.162 1.00 47.16 190 ARG A O 1
ATOM 1516 N N . GLY A 1 191 ? 25.886 -15.023 -64.192 1.00 43.03 191 GLY A N 1
ATOM 1517 C CA . GLY A 1 191 ? 26.281 -16.421 -64.141 1.00 43.03 191 GLY A CA 1
ATOM 1518 C C . GLY A 1 191 ? 26.522 -16.919 -62.725 1.00 43.03 191 GLY A C 1
ATOM 1519 O O . GLY A 1 191 ? 27.405 -16.443 -62.013 1.00 43.03 191 GLY A O 1
ATOM 1520 N N . THR A 1 192 ? 25.713 -17.894 -62.332 1.00 47.19 192 THR A N 1
ATOM 1521 C CA . THR A 1 192 ? 25.980 -18.781 -61.211 1.00 47.19 192 THR A CA 1
ATOM 1522 C C . THR A 1 192 ? 27.261 -19.551 -61.487 1.00 47.19 192 THR A C 1
ATOM 1524 O O . THR A 1 192 ? 27.252 -20.647 -62.034 1.00 47.19 192 THR A O 1
ATOM 1527 N N . SER A 1 193 ? 28.364 -18.943 -61.083 1.00 46.22 193 SER A N 1
ATOM 1528 C CA . SER A 1 193 ? 29.512 -19.616 -60.499 1.00 46.22 193 SER A CA 1
ATOM 1529 C C . SER A 1 193 ? 30.286 -18.552 -59.729 1.00 46.22 193 SER A C 1
ATOM 1531 O O . SER A 1 193 ? 31.362 -18.125 -60.148 1.00 46.22 193 SER A O 1
ATOM 1533 N N . ALA A 1 194 ? 29.718 -18.071 -58.615 1.00 51.44 194 ALA A N 1
ATOM 1534 C CA . ALA A 1 194 ? 30.561 -17.493 -57.578 1.00 51.44 194 ALA A CA 1
ATOM 1535 C C . ALA A 1 194 ? 31.552 -18.603 -57.219 1.00 51.44 194 ALA A C 1
ATOM 1537 O O . ALA A 1 194 ? 31.155 -19.639 -56.681 1.00 51.44 194 ALA A O 1
ATOM 1538 N N . SER A 1 195 ? 32.811 -18.460 -57.641 1.00 59.75 195 SER A N 1
ATOM 1539 C CA . SER A 1 195 ? 33.852 -19.389 -57.218 1.00 59.75 195 SER A CA 1
ATOM 1540 C C . SER A 1 195 ? 33.857 -19.400 -55.688 1.00 59.75 195 SER A C 1
ATOM 1542 O O . SER A 1 195 ? 33.460 -18.415 -55.061 1.00 59.75 195 SER A O 1
ATOM 1544 N N . ALA A 1 196 ? 34.290 -20.495 -55.064 1.00 60.91 196 ALA A N 1
ATOM 1545 C CA . ALA A 1 196 ? 34.390 -20.563 -53.602 1.00 60.91 196 ALA A CA 1
ATOM 1546 C C . ALA A 1 196 ? 35.134 -19.344 -53.005 1.00 60.91 196 ALA A C 1
ATOM 1548 O O . ALA A 1 196 ? 34.834 -18.912 -51.891 1.00 60.91 196 ALA A O 1
ATOM 1549 N N . ASP A 1 197 ? 36.032 -18.734 -53.788 1.00 66.06 197 ASP A N 1
ATOM 1550 C CA . ASP A 1 197 ? 36.700 -17.482 -53.452 1.00 66.06 197 ASP A CA 1
ATOM 1551 C C . ASP A 1 197 ? 35.751 -16.278 -53.353 1.00 66.06 197 ASP A C 1
ATOM 1553 O O . ASP A 1 197 ? 35.885 -15.500 -52.412 1.00 66.06 197 ASP A O 1
ATOM 1557 N N . ASP A 1 198 ? 34.786 -16.093 -54.261 1.00 75.12 198 ASP A N 1
ATOM 1558 C CA . ASP A 1 198 ? 33.894 -14.921 -54.222 1.00 75.12 198 ASP A CA 1
ATOM 1559 C C . ASP A 1 198 ? 32.909 -14.986 -53.044 1.00 75.12 198 ASP A C 1
ATOM 1561 O O . ASP A 1 198 ? 32.676 -13.972 -52.384 1.00 75.12 198 ASP A O 1
ATOM 1565 N N . SER A 1 199 ? 32.421 -16.181 -52.692 1.00 77.00 199 SER A N 1
ATOM 1566 C CA . SER A 1 199 ? 31.600 -16.395 -51.487 1.00 77.00 199 SER A CA 1
ATOM 1567 C C . SER A 1 199 ? 32.354 -16.031 -50.205 1.00 77.00 199 SER A C 1
ATOM 1569 O O . SER A 1 199 ? 31.826 -15.312 -49.358 1.00 77.00 199 SER A O 1
ATOM 1571 N N . ARG A 1 200 ? 33.634 -16.418 -50.098 1.00 81.75 200 ARG A N 1
ATOM 1572 C CA . ARG A 1 200 ? 34.491 -16.032 -48.965 1.00 81.75 200 ARG A CA 1
ATOM 1573 C C . ARG A 1 200 ? 34.631 -14.512 -48.843 1.00 81.75 200 ARG A C 1
ATOM 1575 O O . ARG A 1 200 ? 34.682 -13.980 -47.733 1.00 81.75 200 ARG A O 1
ATOM 1582 N N . TRP A 1 201 ? 34.696 -13.794 -49.963 1.00 82.38 201 TRP A N 1
ATOM 1583 C CA . TRP A 1 201 ? 34.771 -12.334 -49.936 1.00 82.38 201 TRP A CA 1
ATOM 1584 C C . TRP A 1 201 ? 33.459 -11.672 -49.508 1.00 82.38 201 TRP A C 1
ATOM 1586 O O . TRP A 1 201 ? 33.507 -10.627 -48.857 1.00 82.38 201 TRP A O 1
ATOM 1596 N N . TRP A 1 202 ? 32.308 -12.275 -49.807 1.00 82.12 202 TRP A N 1
ATOM 1597 C CA . TRP A 1 202 ? 31.021 -11.821 -49.274 1.00 82.12 202 TRP A CA 1
ATOM 1598 C C . TRP A 1 202 ? 30.945 -11.968 -47.756 1.00 82.12 202 TRP A C 1
ATOM 1600 O O . TRP A 1 202 ? 30.537 -11.024 -47.075 1.00 82.12 202 TRP A O 1
ATOM 1610 N N . ASP A 1 203 ? 31.423 -13.087 -47.215 1.00 83.06 203 ASP A N 1
ATOM 1611 C CA . ASP A 1 203 ? 31.481 -13.296 -45.766 1.00 83.06 203 ASP A CA 1
ATOM 1612 C C . ASP A 1 203 ? 32.398 -12.271 -45.091 1.00 83.06 203 ASP A C 1
ATOM 1614 O O . ASP A 1 203 ? 32.027 -11.647 -44.095 1.00 83.06 203 ASP A O 1
ATOM 1618 N N . LEU A 1 204 ? 33.579 -12.014 -45.662 1.00 84.00 204 LEU A N 1
ATOM 1619 C CA . LEU A 1 204 ? 34.485 -10.977 -45.160 1.00 84.00 204 LEU A CA 1
ATOM 1620 C C . LEU A 1 204 ? 33.865 -9.575 -45.246 1.00 84.00 204 LEU A C 1
ATOM 1622 O O . LEU A 1 204 ? 34.025 -8.781 -44.322 1.00 84.00 204 LEU A O 1
ATOM 1626 N N . ALA A 1 205 ? 33.137 -9.262 -46.322 1.00 85.44 205 ALA A N 1
ATOM 1627 C CA . ALA A 1 205 ? 32.466 -7.975 -46.485 1.00 85.44 205 ALA A CA 1
ATOM 1628 C C . ALA A 1 205 ? 31.344 -7.759 -45.461 1.00 85.44 205 ALA A C 1
ATOM 1630 O O . ALA A 1 205 ? 31.150 -6.628 -45.011 1.00 85.44 205 ALA A O 1
ATOM 1631 N N . ASN A 1 206 ? 30.605 -8.812 -45.105 1.00 85.12 206 ASN A N 1
ATOM 1632 C CA . ASN A 1 206 ? 29.489 -8.752 -44.157 1.00 85.12 206 ASN A CA 1
ATOM 1633 C C . ASN A 1 206 ? 29.940 -8.746 -42.692 1.00 85.12 206 ASN A C 1
ATOM 1635 O O . ASN A 1 206 ? 29.223 -8.231 -41.840 1.00 85.12 206 ASN A O 1
ATOM 1639 N N . ASN A 1 207 ? 31.145 -9.247 -42.411 1.00 85.69 207 ASN A N 1
ATOM 1640 C CA . ASN A 1 207 ? 31.756 -9.194 -41.082 1.00 85.69 207 ASN A CA 1
ATOM 1641 C C . ASN A 1 207 ? 32.456 -7.855 -40.771 1.00 85.69 207 ASN A C 1
ATOM 1643 O O . ASN A 1 207 ? 32.966 -7.666 -39.666 1.00 85.69 207 ASN A O 1
ATOM 1647 N N . LEU A 1 208 ? 32.495 -6.904 -41.713 1.00 84.69 208 LEU A N 1
ATOM 1648 C CA . LEU A 1 208 ? 33.011 -5.561 -41.448 1.00 84.69 208 LEU A CA 1
ATOM 1649 C C . LEU A 1 208 ? 32.003 -4.754 -40.621 1.00 84.69 208 LEU A C 1
ATOM 1651 O O . LEU A 1 208 ? 30.897 -4.470 -41.073 1.00 84.69 208 LEU A O 1
ATOM 1655 N N . ALA A 1 209 ? 32.427 -4.322 -39.434 1.00 84.81 209 ALA A N 1
ATOM 1656 C CA . ALA A 1 209 ? 31.662 -3.441 -38.559 1.00 84.81 209 ALA A CA 1
ATOM 1657 C C . ALA A 1 209 ? 32.353 -2.077 -38.408 1.00 84.81 209 ALA A C 1
ATOM 1659 O O . ALA A 1 209 ? 33.578 -1.986 -38.287 1.00 84.81 209 ALA A O 1
ATOM 1660 N N . GLY A 1 210 ? 31.559 -1.005 -38.416 1.00 79.88 210 GLY A N 1
ATOM 1661 C CA . GLY A 1 210 ? 32.019 0.337 -38.061 1.00 79.88 210 GLY A CA 1
ATOM 1662 C C . GLY A 1 210 ? 32.175 0.512 -36.547 1.00 79.88 210 GLY A C 1
ATOM 1663 O O . GLY A 1 210 ? 31.759 -0.340 -35.766 1.00 79.88 210 GLY A O 1
ATOM 1664 N N . ARG A 1 211 ? 32.745 1.646 -36.111 1.00 79.88 211 ARG A N 1
ATOM 1665 C CA . ARG A 1 211 ? 32.868 1.976 -34.673 1.00 79.88 211 ARG A CA 1
ATOM 1666 C C . ARG A 1 211 ? 31.514 2.275 -34.022 1.00 79.88 211 ARG A C 1
ATOM 1668 O O . ARG A 1 211 ? 31.393 2.186 -32.807 1.00 79.88 211 ARG A O 1
ATOM 1675 N N . THR A 1 212 ? 30.511 2.645 -34.815 1.00 80.50 212 THR A N 1
ATOM 1676 C CA . THR A 1 212 ? 29.141 2.903 -34.359 1.00 80.50 212 THR A CA 1
ATOM 1677 C C . THR A 1 212 ? 28.134 2.161 -35.235 1.00 80.50 212 THR A C 1
ATOM 1679 O O . THR A 1 212 ? 28.402 1.885 -36.406 1.00 80.50 212 THR A O 1
ATOM 1682 N N . HIS A 1 213 ? 26.939 1.888 -34.701 1.00 75.81 213 HIS A N 1
ATOM 1683 C CA . HIS A 1 213 ? 25.853 1.257 -35.464 1.00 75.81 213 HIS A CA 1
ATOM 1684 C C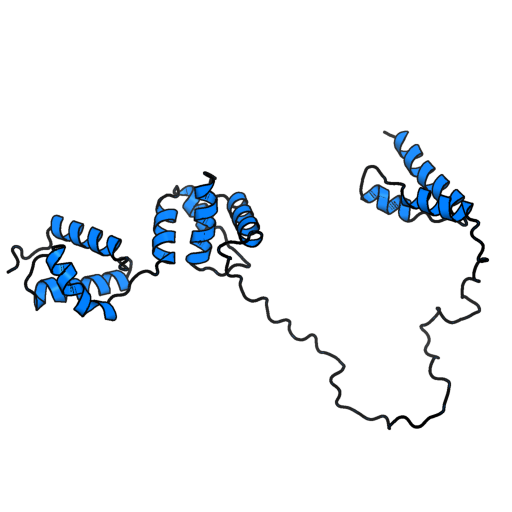 . HIS A 1 213 ? 25.496 2.024 -36.748 1.00 75.81 213 HIS A C 1
ATOM 1686 O O . HIS A 1 213 ? 25.238 1.403 -37.779 1.00 75.81 213 HIS A O 1
ATOM 1692 N N . GLY A 1 214 ? 25.549 3.361 -36.717 1.00 78.12 214 GLY A N 1
ATOM 1693 C CA . GLY A 1 214 ? 25.321 4.197 -37.899 1.00 78.12 214 GLY A CA 1
ATOM 1694 C C . GLY A 1 214 ? 26.374 3.985 -38.989 1.00 78.12 214 GLY A C 1
ATOM 1695 O O . GLY A 1 214 ? 26.034 3.856 -40.161 1.00 78.12 214 GLY A O 1
ATOM 1696 N N . GLN A 1 215 ? 27.648 3.848 -38.610 1.00 77.75 215 GLN A N 1
ATOM 1697 C CA . GLN A 1 215 ? 28.725 3.563 -39.563 1.00 77.75 215 GLN A CA 1
ATOM 1698 C C . GLN A 1 215 ? 28.585 2.172 -40.185 1.00 77.75 215 GLN A C 1
ATOM 1700 O O . GLN A 1 215 ? 28.808 2.021 -41.384 1.00 77.75 215 GLN A O 1
ATOM 1705 N N . THR A 1 216 ? 28.177 1.173 -39.398 1.00 83.00 216 THR A N 1
ATOM 1706 C CA . THR A 1 216 ? 27.897 -0.177 -39.906 1.00 83.00 216 THR A CA 1
ATOM 1707 C C . THR A 1 216 ? 26.751 -0.159 -40.923 1.00 83.00 216 THR A C 1
ATOM 1709 O O . THR A 1 216 ? 26.867 -0.745 -41.996 1.00 83.00 216 THR A O 1
ATOM 1712 N N . ALA A 1 217 ? 25.672 0.580 -40.652 1.00 80.94 217 ALA A N 1
ATOM 1713 C CA . ALA A 1 217 ? 24.563 0.724 -41.595 1.00 80.94 217 ALA A CA 1
ATOM 1714 C C . ALA A 1 217 ? 24.971 1.433 -42.902 1.00 80.94 217 ALA A C 1
ATOM 1716 O O . ALA A 1 217 ? 24.458 1.098 -43.969 1.00 80.94 217 ALA A O 1
ATOM 1717 N N . GLU A 1 218 ? 25.897 2.395 -42.848 1.00 81.69 218 GLU A N 1
ATOM 1718 C CA . GLU A 1 218 ? 26.400 3.088 -44.041 1.00 81.69 218 GLU A CA 1
ATOM 1719 C C . GLU A 1 218 ? 27.268 2.191 -44.930 1.00 81.69 218 GLU A C 1
ATOM 1721 O O . GLU A 1 218 ? 27.064 2.162 -46.144 1.00 81.69 218 GLU A O 1
ATOM 1726 N N . ILE A 1 219 ? 28.201 1.422 -44.359 1.00 84.75 219 ILE A N 1
ATOM 1727 C CA . ILE A 1 219 ? 29.081 0.548 -45.156 1.00 84.75 219 ILE A CA 1
ATOM 1728 C C . ILE A 1 219 ? 28.321 -0.631 -45.773 1.00 84.75 219 ILE A C 1
ATOM 1730 O O . ILE A 1 219 ? 28.647 -1.055 -46.882 1.00 84.75 219 ILE A O 1
ATOM 1734 N N . MET A 1 220 ? 27.264 -1.121 -45.115 1.00 84.88 220 MET A N 1
ATOM 1735 C CA . MET A 1 220 ? 26.441 -2.222 -45.629 1.00 84.88 220 MET A CA 1
ATOM 1736 C C . MET A 1 220 ? 25.674 -1.846 -46.904 1.00 84.88 220 MET A C 1
ATOM 1738 O O . MET A 1 220 ? 25.368 -2.722 -47.711 1.00 84.88 220 MET A O 1
ATOM 1742 N N . LYS A 1 221 ? 25.436 -0.549 -47.146 1.00 86.25 221 LYS A N 1
ATOM 1743 C CA . LYS A 1 221 ? 24.828 -0.051 -48.394 1.00 86.25 221 LYS A CA 1
ATOM 1744 C C . LYS A 1 221 ? 25.775 -0.130 -49.59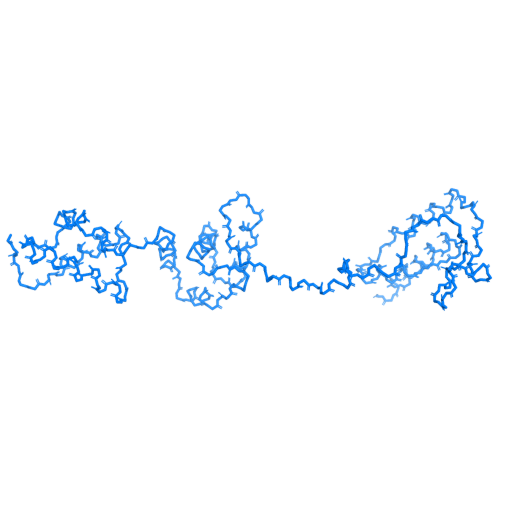6 1.00 86.25 221 LYS A C 1
ATOM 1746 O O . LYS A 1 221 ? 25.325 -0.035 -50.734 1.00 86.25 221 LYS A O 1
ATOM 1751 N N . ILE A 1 222 ? 27.079 -0.295 -49.371 1.00 84.31 222 ILE A N 1
ATOM 1752 C CA . ILE A 1 222 ? 28.067 -0.416 -50.444 1.00 84.31 222 ILE A CA 1
ATOM 1753 C C . ILE A 1 222 ? 28.058 -1.863 -50.939 1.00 84.31 222 ILE A C 1
ATOM 1755 O O . ILE A 1 222 ? 28.445 -2.774 -50.204 1.00 84.31 222 ILE A O 1
ATOM 1759 N N . ILE A 1 223 ? 27.621 -2.055 -52.185 1.00 86.56 223 ILE A N 1
ATOM 1760 C CA . ILE A 1 223 ? 27.578 -3.337 -52.898 1.00 86.56 223 ILE A CA 1
ATOM 1761 C C . ILE A 1 223 ? 28.181 -3.114 -54.294 1.00 86.56 223 ILE A C 1
ATOM 1763 O O . ILE A 1 223 ? 27.791 -2.184 -55.004 1.00 86.56 223 ILE A O 1
ATOM 1767 N N . LYS A 1 224 ? 29.178 -3.921 -54.674 1.00 85.75 224 LYS A N 1
ATOM 1768 C CA . LYS A 1 224 ? 29.862 -3.873 -55.980 1.00 85.75 224 LYS A CA 1
ATOM 1769 C C . LYS A 1 224 ? 29.607 -5.157 -56.775 1.00 85.75 224 LYS A C 1
ATOM 1771 O O . LYS A 1 224 ? 28.862 -6.030 -56.347 1.00 85.75 224 LYS A O 1
ATOM 1776 N N . SER A 1 225 ? 30.201 -5.250 -57.964 1.00 80.06 225 SER A N 1
ATOM 1777 C CA . SER A 1 225 ? 30.007 -6.367 -58.898 1.00 80.06 225 SER A CA 1
ATOM 1778 C C . SER A 1 225 ? 30.578 -7.709 -58.427 1.00 80.06 225 SER A C 1
ATOM 1780 O O . SER A 1 225 ? 30.182 -8.724 -58.985 1.00 80.06 225 SER A O 1
ATOM 1782 N N . SER A 1 226 ? 31.476 -7.722 -57.436 1.00 83.31 226 SER A N 1
ATOM 1783 C CA . SER A 1 226 ? 32.035 -8.933 -56.816 1.00 83.31 226 SER A CA 1
ATOM 1784 C C . SER A 1 226 ? 32.164 -8.777 -55.300 1.00 83.31 226 SER A C 1
ATOM 1786 O O . SER A 1 226 ? 32.206 -7.647 -54.784 1.00 83.31 226 SER A O 1
ATOM 1788 N N . GLY A 1 227 ? 32.265 -9.900 -54.584 1.00 82.56 227 GLY A N 1
ATOM 1789 C CA . GLY A 1 227 ? 32.478 -9.911 -53.136 1.00 82.56 227 GLY A CA 1
ATOM 1790 C C . GLY A 1 227 ? 33.774 -9.192 -52.766 1.00 82.56 227 GLY A C 1
ATOM 1791 O O . GLY A 1 227 ? 33.791 -8.352 -51.865 1.00 82.56 227 GLY A O 1
ATOM 1792 N N . ARG A 1 228 ? 34.849 -9.424 -53.535 1.00 84.00 228 ARG A N 1
ATOM 1793 C CA . ARG A 1 228 ? 36.156 -8.782 -53.308 1.00 84.00 228 ARG A CA 1
ATOM 1794 C C . ARG A 1 228 ? 36.100 -7.262 -53.461 1.00 84.00 228 ARG A C 1
ATOM 1796 O O . ARG A 1 228 ? 36.563 -6.540 -52.581 1.00 84.00 228 ARG A O 1
ATOM 1803 N N . ALA A 1 229 ? 35.488 -6.768 -54.539 1.00 83.81 229 ALA A N 1
ATOM 1804 C CA . ALA A 1 229 ? 35.344 -5.329 -54.764 1.00 83.81 229 ALA A CA 1
ATOM 1805 C C . ALA A 1 229 ? 34.463 -4.669 -53.689 1.00 83.81 229 ALA A C 1
ATOM 1807 O O . ALA A 1 229 ? 34.681 -3.515 -53.317 1.00 83.81 229 ALA A O 1
ATOM 1808 N N . THR A 1 230 ? 33.478 -5.407 -53.170 1.00 85.50 230 THR A N 1
ATOM 1809 C CA . THR A 1 230 ? 32.618 -4.949 -52.075 1.00 85.50 230 THR A CA 1
ATOM 1810 C C . THR A 1 230 ? 33.398 -4.850 -50.763 1.00 85.50 230 THR A C 1
ATOM 1812 O O . THR A 1 230 ? 33.336 -3.815 -50.096 1.00 85.50 230 THR A O 1
ATOM 1815 N N . PHE A 1 231 ? 34.182 -5.876 -50.420 1.00 89.38 231 PHE A N 1
ATOM 1816 C CA . PHE A 1 231 ? 35.047 -5.884 -49.240 1.00 89.38 231 PHE A CA 1
ATOM 1817 C C . PHE A 1 231 ? 36.069 -4.739 -49.266 1.00 89.38 231 PHE A C 1
ATOM 1819 O O . PHE A 1 231 ? 36.154 -3.969 -48.310 1.00 89.38 231 PHE A O 1
ATOM 1826 N N . GLU A 1 232 ? 36.802 -4.575 -50.372 1.00 88.81 232 GLU A N 1
ATOM 1827 C CA . GLU A 1 232 ? 37.820 -3.526 -50.511 1.00 88.81 232 GLU A CA 1
ATOM 1828 C C . GLU A 1 232 ? 37.208 -2.116 -50.418 1.00 88.81 232 GLU A C 1
ATOM 1830 O O . GLU A 1 232 ? 37.767 -1.237 -49.758 1.00 88.81 232 GLU A O 1
ATOM 1835 N N . ALA A 1 233 ? 36.022 -1.899 -50.998 1.00 86.88 233 ALA A N 1
ATOM 1836 C CA . ALA A 1 233 ? 35.323 -0.618 -50.908 1.00 86.88 233 ALA A CA 1
ATOM 1837 C C . ALA A 1 233 ? 34.855 -0.300 -49.476 1.00 86.88 233 ALA A C 1
ATOM 1839 O O . ALA A 1 233 ? 35.059 0.819 -49.000 1.00 86.88 233 ALA A O 1
ATOM 1840 N N . ARG A 1 234 ? 34.271 -1.277 -48.766 1.00 91.44 234 ARG A N 1
ATOM 1841 C CA . ARG A 1 234 ? 33.861 -1.118 -47.357 1.00 91.44 234 ARG A CA 1
ATOM 1842 C C . ARG A 1 234 ? 35.067 -0.861 -46.453 1.00 91.44 234 ARG A C 1
ATOM 1844 O O . ARG A 1 234 ? 35.036 0.055 -45.631 1.00 91.44 234 ARG A O 1
ATOM 1851 N N . LYS A 1 235 ? 36.155 -1.610 -46.655 1.00 89.06 235 LYS A N 1
ATOM 1852 C CA . LYS A 1 235 ? 37.418 -1.452 -45.924 1.00 89.06 235 LYS A CA 1
ATOM 1853 C C . LYS A 1 235 ? 38.023 -0.060 -46.127 1.00 89.06 235 LYS A C 1
ATOM 1855 O O . LYS A 1 235 ? 38.357 0.599 -45.146 1.00 89.06 235 LYS A O 1
ATOM 1860 N N . LYS A 1 236 ? 38.070 0.441 -47.366 1.00 86.94 236 LYS A N 1
ATOM 1861 C CA . LYS A 1 236 ? 38.591 1.784 -47.675 1.00 86.94 236 LYS A CA 1
ATOM 1862 C C . LYS A 1 236 ? 37.810 2.900 -46.974 1.00 86.94 236 LYS A C 1
ATOM 1864 O O . LYS A 1 236 ? 38.409 3.873 -46.528 1.00 86.94 236 LYS A O 1
ATOM 1869 N N . VAL A 1 237 ? 36.488 2.767 -46.842 1.00 85.12 237 VAL A N 1
ATOM 1870 C CA . VAL A 1 237 ? 35.658 3.742 -46.108 1.00 85.12 237 VAL A CA 1
ATOM 1871 C C . VAL A 1 237 ? 35.959 3.718 -44.606 1.00 85.12 237 VAL A C 1
ATOM 1873 O O . VAL A 1 237 ? 36.015 4.774 -43.975 1.00 85.12 237 VAL A O 1
ATOM 1876 N N . LEU A 1 238 ? 36.201 2.535 -44.037 1.00 83.06 238 LEU A N 1
ATOM 1877 C CA . LEU A 1 238 ? 36.594 2.389 -42.633 1.00 83.06 238 LEU A CA 1
ATOM 1878 C C . LEU A 1 238 ? 38.004 2.936 -42.355 1.00 83.06 238 LEU A C 1
ATOM 1880 O O . LEU A 1 238 ? 38.225 3.554 -41.315 1.00 83.06 238 LEU A O 1
ATOM 1884 N N . GLU A 1 239 ? 38.944 2.749 -43.282 1.00 80.81 239 GLU A N 1
ATOM 1885 C CA . GLU A 1 239 ? 40.326 3.232 -43.161 1.00 80.81 239 GLU A CA 1
ATOM 1886 C C . GLU A 1 239 ? 40.447 4.740 -43.429 1.00 80.81 239 GLU A C 1
ATOM 1888 O O . GLU A 1 239 ? 41.101 5.445 -42.665 1.00 80.81 239 GLU A O 1
ATOM 1893 N N . GLY A 1 240 ? 39.747 5.277 -44.434 1.00 69.38 240 GLY A N 1
ATOM 1894 C CA . GLY A 1 240 ? 39.744 6.715 -44.735 1.00 69.38 240 GLY A CA 1
ATOM 1895 C C . GLY A 1 240 ? 39.149 7.573 -43.611 1.00 69.38 240 GLY A C 1
ATOM 1896 O O . GLY A 1 240 ? 39.587 8.700 -43.388 1.00 69.38 240 GLY A O 1
ATOM 1897 N N . ARG A 1 241 ? 38.208 7.017 -42.836 1.00 60.00 241 ARG A N 1
ATOM 1898 C CA . ARG A 1 241 ? 37.640 7.667 -41.641 1.00 60.00 241 ARG A CA 1
ATOM 1899 C C . ARG A 1 241 ? 38.520 7.551 -40.393 1.00 60.00 241 ARG A C 1
ATOM 1901 O O . ARG A 1 241 ? 38.266 8.250 -39.420 1.00 60.00 241 ARG A O 1
ATOM 1908 N N . ARG A 1 242 ? 39.552 6.697 -40.397 1.00 57.81 242 ARG A N 1
ATOM 1909 C CA . ARG A 1 242 ? 40.574 6.674 -39.335 1.00 57.81 242 ARG A CA 1
ATOM 1910 C C . ARG A 1 242 ? 41.630 7.766 -39.507 1.00 57.81 242 ARG A C 1
ATOM 1912 O O . ARG A 1 242 ? 42.258 8.109 -38.521 1.00 57.81 242 ARG A O 1
ATOM 1919 N N . ALA A 1 243 ? 41.811 8.295 -40.718 1.00 54.03 243 ALA A N 1
ATOM 1920 C CA . ALA A 1 243 ? 42.799 9.337 -41.018 1.00 54.03 243 ALA A CA 1
ATOM 1921 C C . ALA A 1 243 ? 42.275 10.776 -40.829 1.00 54.03 243 ALA A C 1
ATOM 1923 O O . ALA A 1 243 ? 43.015 11.730 -41.033 1.00 54.03 243 ALA A O 1
ATOM 1924 N N . THR A 1 244 ? 40.991 10.934 -40.497 1.00 51.41 244 THR A N 1
ATOM 1925 C CA . THR A 1 244 ? 40.302 12.231 -40.332 1.00 51.41 244 THR A CA 1
ATOM 1926 C C . THR A 1 244 ? 39.840 12.492 -38.891 1.00 51.41 244 THR A C 1
ATOM 1928 O O . THR A 1 244 ? 39.043 13.396 -38.654 1.00 51.41 244 THR A O 1
ATOM 1931 N N . MET A 1 245 ? 40.355 11.714 -37.933 1.00 43.09 245 MET A N 1
ATOM 1932 C CA . MET A 1 245 ? 40.329 11.981 -36.488 1.00 43.09 245 MET A CA 1
ATOM 1933 C C . MET A 1 245 ? 41.759 12.159 -35.999 1.00 43.09 245 MET A C 1
ATOM 1935 O O . MET A 1 245 ? 41.942 12.963 -35.065 1.00 43.09 245 MET A O 1
#

Radius of gyration: 37.41 Å; Cα contacts (8 Å, |Δi|>4): 192; chains: 1; bounding box: 69×39×106 Å

Mean predicted aligned error: 19.73 Å

Foldseek 3Di:
DEDDPDQDPVLVVQVVVLCLVQQFDLDDPLNVQLVVLLCCCQCPVVVHGNHPVSSVVCCVVCVVVTDGDDPLQSLLVVLLVVADPVLNVQLVPDDDPWFDPDSNLSNQQSCQCVVVVHGRHNVSSVVSQVVQCPDDDDHTHTDPDPPPPPPPPVDPPDDPPDDDDDDDDDDDDDDDPPPVPPPVPPDPPPDPDPDPVQVVLQVLLLPDDAPDPVLRVVLVPQDDPTSNVSNVSSVCVRVVVVVVD

Sequence (245 aa):
MRTSAELTQQEIAVFQKWAADKNLVMDGEIGERNGTLIGEFVMVKMDSDLTEASLAAALPHLRDQLVFKNADQSEYEKVYALLSPDEQVAFKQWNMRDLEQTHRNSWLVLRFIKDRHQTVTTTSLQNAVTNIASHAGPQLAWKPAPARKEAYSPHSESSRIFAPKSDTNRNITASKHNHAKDSEYAPQPRGTSASADDSRWWDLANNLAGRTHGQTAEIMKIIKSSGRATFEARKKVLEGRRATM

pLDDT: mean 76.34, std 15.61, range [38.38, 91.44]

Solvent-accessible surface area (backbone atoms only — not comparable to full-atom values): 14978 Å² total; per-residue (Å²): 113,55,89,63,96,64,88,48,75,64,31,51,51,44,47,53,50,52,34,59,76,68,33,44,42,70,67,64,74,63,9,50,51,39,48,50,57,50,45,47,47,37,49,66,74,61,31,32,57,65,39,75,66,49,50,59,66,44,42,83,79,42,53,91,78,46,60,59,50,52,72,46,45,51,55,24,50,56,59,52,70,73,44,51,74,68,32,48,49,46,54,71,71,54,75,64,85,60,45,46,97,41,48,52,44,54,27,56,40,51,47,55,33,54,78,64,75,49,72,64,39,76,66,50,52,52,50,32,51,56,51,41,69,73,46,101,61,84,70,69,59,61,49,79,74,76,77,74,72,72,68,80,66,95,73,71,94,78,75,89,85,73,80,82,92,70,87,88,82,88,87,90,85,85,69,101,77,60,72,88,69,42,79,89,69,45,78,72,82,72,73,93,66,71,47,78,67,38,53,52,23,40,54,56,39,68,69,61,72,46,99,44,74,68,48,30,58,56,43,68,70,57,78,53,99,42,27,55,58,22,26,53,52,40,48,48,57,60,53,60,58,62,78,76,112

Secondary structure (DSSP, 8-state):
--S-SSPPHHHHHHHHHHHHHTTB--SHHHHHHHHHHHHIIIIIIS---S-HHHHHHHHHHHTTTSPBPPHHHHHHHHHHHTS-HHHHHHHHH---SSB---HHHHHHHHHHHHTTT----HHHHHHHHHHHHHSSSSPPPBPPPPP------TT-S----S----S--------TT-TTS-TTTSPP---S---HHHHHHHHHHHT---SSHHHHHHHHT---SSHHHHHHHHHHHHHHTTS--

Nearest PDB structures (foldseek):
  7rgu-assembly5_I  TM=2.676E-01  e=5.294E+00  Legionella pneumophila